Protein AF-A0A8T0LQF6-F1 (afdb_monomer_lite)

pLDDT: mean 82.84, std 10.75, range [34.94, 96.62]

Sequence (194 aa):
MRYLMKWLVKRGDACYLIYQYPVEVFGVFMALRLYLLARFVRSASALYSPWISLVGSLNGLDAMRPFFHFKAIFKLHPLNVLLPLTLLNTMITAAIVRVLERPVQAAFDNYWKAIWFTIVTLLFARMRAARKLRLEKPTIELSIEDQVAEMEATVLAEVERLEAQKVDILERIQTKAEQLADLKEILEMKKRAS

Structure (mmCIF, N/CA/C/O backbone):
data_AF-A0A8T0LQF6-F1
#
_entry.id   AF-A0A8T0LQF6-F1
#
loop_
_atom_site.group_PDB
_atom_site.id
_atom_site.type_symbol
_atom_site.label_atom_id
_atom_site.label_alt_id
_atom_site.label_comp_id
_atom_site.label_asym_id
_atom_site.label_entity_id
_atom_site.label_seq_id
_atom_site.pdbx_PDB_ins_code
_atom_site.Cartn_x
_atom_site.Cartn_y
_atom_site.Cartn_z
_atom_site.occupancy
_atom_site.B_iso_or_equiv
_atom_site.auth_seq_id
_atom_site.auth_comp_id
_atom_site.auth_asym_id
_atom_site.auth_atom_id
_atom_site.pdbx_PDB_model_num
ATOM 1 N N . MET A 1 1 ? 28.762 13.054 -25.982 1.00 34.94 1 MET A N 1
ATOM 2 C CA . MET A 1 1 ? 27.554 13.669 -26.577 1.00 34.94 1 MET A CA 1
ATOM 3 C C . MET A 1 1 ? 26.946 12.728 -27.608 1.00 34.94 1 MET A C 1
ATOM 5 O O . MET A 1 1 ? 27.379 12.715 -28.754 1.00 34.94 1 MET A O 1
ATOM 9 N N . ARG A 1 2 ? 25.987 11.895 -27.207 1.00 49.78 2 ARG A N 1
ATOM 10 C CA . ARG A 1 2 ? 25.049 11.196 -28.104 1.00 49.78 2 ARG A CA 1
ATOM 11 C C . ARG A 1 2 ? 23.910 10.642 -27.239 1.00 49.78 2 ARG A C 1
ATOM 13 O O . ARG A 1 2 ? 24.094 10.577 -26.033 1.00 49.78 2 ARG A O 1
ATOM 20 N N . TYR A 1 3 ? 22.785 10.278 -27.848 1.00 39.44 3 TYR A N 1
ATOM 21 C CA . TYR A 1 3 ? 21.547 9.752 -27.234 1.00 39.44 3 TYR A CA 1
ATOM 22 C C . TYR A 1 3 ? 20.476 10.796 -26.874 1.00 39.44 3 TYR A C 1
ATOM 24 O O . TYR A 1 3 ? 19.951 10.849 -25.770 1.00 39.44 3 TYR A O 1
ATOM 32 N N . LEU A 1 4 ? 20.071 11.573 -27.877 1.00 42.44 4 LEU A N 1
ATOM 33 C CA . LEU A 1 4 ? 18.694 12.062 -27.992 1.00 42.44 4 LEU A CA 1
ATOM 34 C C . LEU A 1 4 ? 18.098 11.425 -29.253 1.00 42.44 4 LEU A C 1
ATOM 36 O O . LEU A 1 4 ? 17.953 12.065 -30.286 1.00 42.44 4 LEU A O 1
ATOM 40 N N . MET A 1 5 ? 17.821 10.120 -29.201 1.00 49.22 5 MET A N 1
ATOM 41 C CA . MET A 1 5 ? 17.117 9.421 -30.283 1.00 49.22 5 MET A CA 1
ATOM 42 C C . MET A 1 5 ? 15.607 9.564 -30.069 1.00 49.22 5 MET A C 1
ATOM 44 O O . MET A 1 5 ? 14.905 8.616 -29.736 1.00 49.22 5 MET A O 1
ATOM 48 N N . LYS A 1 6 ? 15.112 10.795 -30.230 1.00 54.00 6 LYS A N 1
ATOM 49 C CA . LYS A 1 6 ? 13.695 11.058 -30.494 1.00 54.00 6 LYS A CA 1
ATOM 50 C C . LYS A 1 6 ? 13.530 11.030 -32.008 1.00 54.00 6 LYS A C 1
ATOM 52 O O . LYS A 1 6 ? 13.961 11.957 -32.687 1.00 54.00 6 LYS A O 1
ATOM 57 N N . TRP A 1 7 ? 12.943 9.963 -32.536 1.00 55.06 7 TRP A N 1
ATOM 58 C CA . TRP A 1 7 ? 12.583 9.903 -33.948 1.00 55.06 7 TRP A CA 1
ATOM 59 C C . TRP A 1 7 ? 11.190 10.507 -34.103 1.00 55.06 7 TRP A C 1
ATOM 61 O O . TRP A 1 7 ? 10.188 9.899 -33.726 1.00 55.06 7 TRP A O 1
ATOM 71 N N . LEU A 1 8 ? 11.139 11.736 -34.612 1.00 62.31 8 LEU A N 1
ATOM 72 C CA . LEU A 1 8 ? 9.900 12.329 -35.100 1.00 62.31 8 LEU A CA 1
ATOM 73 C C . LEU A 1 8 ? 9.612 11.692 -36.457 1.00 62.31 8 LEU A C 1
ATOM 75 O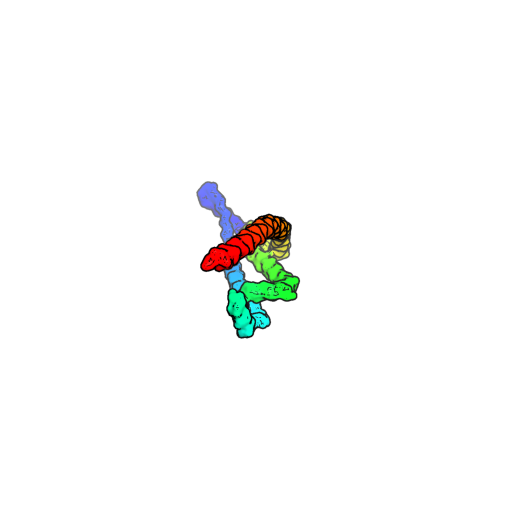 O . LEU A 1 8 ? 10.295 11.975 -37.441 1.00 62.31 8 LEU A O 1
ATOM 79 N N . VAL A 1 9 ? 8.638 10.787 -36.498 1.00 72.56 9 VAL A N 1
ATOM 80 C CA . VAL A 1 9 ? 8.186 10.187 -37.754 1.00 72.56 9 VAL A CA 1
ATOM 81 C C . VAL A 1 9 ? 6.983 10.983 -38.231 1.00 72.56 9 VAL A C 1
ATOM 83 O O . VAL A 1 9 ? 5.929 10.997 -37.593 1.00 72.56 9 VAL A O 1
ATOM 86 N N . LYS A 1 10 ? 7.151 11.669 -39.363 1.00 69.19 10 LYS A N 1
ATOM 87 C CA . LYS A 1 10 ? 6.057 12.351 -40.051 1.00 69.19 10 LYS A CA 1
ATOM 88 C C . LYS A 1 10 ? 5.275 11.311 -40.855 1.00 69.19 10 LYS A C 1
ATOM 90 O O . LYS A 1 10 ? 5.833 10.680 -41.751 1.00 69.19 10 LYS A O 1
ATOM 95 N N . ARG A 1 11 ? 3.998 11.109 -40.525 1.00 74.44 11 ARG A N 1
ATOM 96 C CA . ARG A 1 11 ? 3.087 10.229 -41.275 1.00 74.44 11 ARG A CA 1
ATOM 97 C C . ARG A 1 11 ? 1.870 11.068 -41.671 1.00 74.44 11 ARG A C 1
ATOM 99 O O . ARG A 1 11 ? 1.008 11.329 -40.841 1.00 74.44 11 ARG A O 1
ATOM 106 N N . GLY A 1 12 ? 1.844 11.531 -42.923 1.00 79.38 12 GLY A N 1
ATOM 107 C CA . GLY A 1 12 ? 0.883 12.538 -43.396 1.00 79.38 12 GLY A CA 1
ATOM 108 C C . GLY A 1 12 ? 1.185 13.938 -42.841 1.00 79.38 12 GLY A C 1
ATOM 109 O O . GLY A 1 12 ? 2.354 14.310 -42.718 1.00 79.38 12 GLY A O 1
ATOM 110 N N . ASP A 1 13 ? 0.145 14.691 -42.473 1.00 79.06 13 ASP A N 1
ATOM 111 C CA . ASP A 1 13 ? 0.267 16.024 -41.852 1.00 79.06 13 ASP A CA 1
ATOM 112 C C . ASP A 1 13 ? 0.500 15.985 -40.332 1.00 79.06 13 ASP A C 1
ATOM 114 O O . ASP A 1 13 ? 0.774 17.013 -39.714 1.00 79.06 13 ASP A O 1
ATOM 118 N N . ALA A 1 14 ? 0.452 14.801 -39.716 1.00 70.69 14 ALA A N 1
ATOM 119 C CA . ALA A 1 14 ? 0.682 14.629 -38.287 1.00 70.69 14 ALA A CA 1
ATOM 120 C C . ALA A 1 14 ? 2.126 14.190 -37.979 1.00 70.69 14 ALA A C 1
ATOM 122 O O . ALA A 1 14 ? 2.722 13.344 -38.657 1.00 70.69 14 ALA A O 1
ATOM 123 N N . CYS A 1 15 ? 2.686 14.770 -36.915 1.00 81.06 15 CYS A N 1
ATOM 124 C CA . CYS A 1 15 ? 4.009 14.441 -36.397 1.00 81.06 15 CYS A CA 1
ATOM 125 C C . CYS A 1 15 ? 3.865 13.535 -35.168 1.00 81.06 15 CYS A C 1
ATOM 127 O O . CYS A 1 15 ? 3.263 13.939 -34.172 1.00 81.06 15 CYS A O 1
ATOM 129 N N . TYR A 1 16 ? 4.405 12.316 -35.236 1.00 77.19 16 TYR A N 1
ATOM 130 C CA . TYR A 1 16 ? 4.328 11.344 -34.146 1.00 77.19 16 TYR A CA 1
ATOM 131 C C . TYR A 1 16 ? 5.675 11.222 -33.441 1.00 77.19 16 TYR A C 1
ATOM 133 O O . TYR A 1 16 ? 6.722 11.068 -34.076 1.00 77.19 16 TYR A O 1
ATOM 141 N N . LEU A 1 17 ? 5.639 11.258 -32.110 1.00 78.25 17 LEU A N 1
ATOM 142 C CA . LEU A 1 17 ? 6.800 11.005 -31.268 1.00 78.25 17 LEU A CA 1
ATOM 143 C C . LEU A 1 17 ? 6.860 9.512 -30.938 1.00 78.25 17 LEU A C 1
ATOM 145 O O . LEU A 1 17 ? 6.020 9.004 -30.196 1.00 78.25 17 LEU A O 1
ATOM 149 N N . ILE A 1 18 ? 7.839 8.808 -31.509 1.00 75.62 18 ILE A N 1
ATOM 150 C CA . ILE A 1 18 ? 8.025 7.373 -31.275 1.00 75.62 18 ILE A CA 1
ATOM 151 C C . ILE A 1 18 ? 9.032 7.175 -30.141 1.00 75.62 18 ILE A C 1
ATOM 153 O O . ILE A 1 18 ? 10.190 7.579 -30.251 1.00 75.62 18 ILE A O 1
ATOM 157 N N . TYR A 1 19 ? 8.593 6.518 -29.067 1.00 74.00 19 TYR A N 1
ATOM 158 C CA . TYR A 1 19 ? 9.454 6.087 -27.968 1.00 74.00 19 TYR A CA 1
ATOM 159 C C . TYR A 1 19 ? 9.895 4.641 -28.187 1.00 74.00 19 TYR A C 1
ATOM 161 O O . TYR A 1 19 ? 9.063 3.748 -28.342 1.00 74.00 19 TYR A O 1
ATOM 169 N N . GLN A 1 20 ? 11.206 4.403 -28.189 1.00 75.44 20 GLN A N 1
ATOM 170 C CA . GLN A 1 20 ? 11.760 3.051 -28.183 1.00 75.44 20 GLN A CA 1
ATOM 171 C C . GLN A 1 20 ? 12.094 2.642 -26.752 1.00 75.44 20 GLN A C 1
ATOM 173 O O . GLN A 1 20 ? 12.901 3.286 -26.084 1.00 75.44 20 GLN A O 1
ATOM 178 N N . TYR A 1 21 ? 11.479 1.554 -26.298 1.00 79.12 21 TYR A N 1
ATOM 179 C CA . TYR A 1 21 ? 11.758 0.955 -25.002 1.00 79.12 21 TYR A CA 1
ATOM 180 C C . TYR A 1 21 ? 12.734 -0.215 -25.177 1.00 79.12 21 TYR A C 1
ATOM 182 O O . TYR A 1 21 ? 12.446 -1.125 -25.958 1.00 79.12 21 TYR A O 1
ATOM 190 N N . PRO A 1 22 ? 13.886 -0.216 -24.484 1.00 78.00 22 PRO A N 1
ATOM 191 C CA . PRO A 1 22 ? 14.796 -1.352 -24.518 1.00 78.00 22 PRO A CA 1
ATOM 192 C C . PRO A 1 22 ? 14.165 -2.566 -23.823 1.00 78.00 22 PRO A C 1
ATOM 194 O O . PRO A 1 22 ? 13.322 -2.431 -22.936 1.00 78.00 22 PRO A O 1
ATOM 197 N N . VAL A 1 23 ? 14.635 -3.770 -24.162 1.00 78.50 23 VAL A N 1
ATOM 198 C CA . VAL A 1 23 ? 14.202 -5.026 -23.513 1.00 78.50 23 VAL A CA 1
ATOM 199 C C . VAL A 1 23 ? 14.443 -5.044 -21.995 1.00 78.50 23 VAL A C 1
ATOM 201 O O . VAL A 1 23 ? 13.810 -5.809 -21.274 1.00 78.50 23 VAL A O 1
ATOM 204 N N . GLU A 1 24 ? 15.298 -4.152 -21.491 1.00 76.62 24 GLU A N 1
ATOM 205 C CA . GLU A 1 24 ? 15.539 -3.895 -20.065 1.00 76.62 24 GLU A CA 1
ATOM 206 C C . GLU A 1 24 ? 14.244 -3.581 -19.288 1.00 76.62 24 GLU A C 1
ATOM 208 O O . GLU A 1 24 ? 14.142 -3.907 -18.104 1.00 76.62 24 GLU A O 1
ATOM 213 N N . VAL A 1 25 ? 13.219 -3.028 -19.952 1.00 81.62 25 VAL A N 1
ATOM 214 C CA . VAL A 1 25 ? 11.903 -2.740 -19.352 1.00 81.62 25 VAL A CA 1
ATOM 215 C C . VAL A 1 25 ? 11.192 -4.008 -18.878 1.00 81.62 25 VAL A C 1
ATOM 217 O O . VAL A 1 25 ? 10.500 -3.975 -17.860 1.00 81.62 25 VAL A O 1
ATOM 220 N N . PHE A 1 26 ? 11.422 -5.159 -19.519 1.00 82.56 26 PHE A N 1
ATOM 221 C CA . PHE A 1 26 ? 10.867 -6.430 -19.043 1.00 82.56 26 PHE A CA 1
ATOM 222 C C . PHE A 1 26 ? 11.426 -6.845 -17.675 1.00 82.56 26 PHE A C 1
ATOM 224 O O . PHE A 1 26 ? 10.767 -7.578 -16.935 1.00 82.56 26 PHE A O 1
ATOM 231 N N . GLY A 1 27 ? 12.593 -6.321 -17.284 1.00 81.75 27 GLY A N 1
ATOM 232 C CA . GLY A 1 27 ? 13.157 -6.502 -15.947 1.00 81.75 27 GLY A CA 1
ATOM 233 C C . GLY A 1 27 ? 12.254 -5.966 -14.831 1.00 81.75 27 GLY A C 1
ATOM 234 O O . GLY A 1 27 ? 12.294 -6.490 -13.720 1.00 81.75 27 GLY A O 1
ATOM 235 N N . VAL A 1 28 ? 11.365 -5.007 -15.120 1.00 84.94 28 VAL A N 1
ATOM 236 C CA . VAL A 1 28 ? 10.383 -4.496 -14.148 1.00 84.94 28 VAL A CA 1
ATOM 237 C C . VAL A 1 28 ? 9.434 -5.605 -13.677 1.00 84.94 28 VAL A C 1
ATOM 239 O O . VAL A 1 28 ? 9.087 -5.651 -12.498 1.00 84.94 28 VAL A O 1
ATOM 242 N N . PHE A 1 29 ? 9.091 -6.574 -14.534 1.00 85.88 29 PHE A N 1
ATOM 243 C CA . PHE A 1 29 ? 8.251 -7.712 -14.140 1.00 85.88 29 PHE A CA 1
ATOM 244 C C . PHE A 1 29 ? 8.931 -8.643 -13.131 1.00 85.88 29 PHE A C 1
ATOM 246 O O . PHE A 1 29 ? 8.242 -9.342 -12.389 1.00 85.88 29 PHE A O 1
ATOM 253 N N . MET A 1 30 ? 10.264 -8.620 -13.020 1.00 85.88 30 MET A N 1
ATOM 254 C CA . MET A 1 30 ? 10.961 -9.380 -11.977 1.00 85.88 30 MET A CA 1
ATOM 255 C C . MET A 1 30 ? 10.619 -8.872 -10.574 1.00 85.88 30 MET A C 1
ATOM 257 O O . MET A 1 30 ? 10.660 -9.661 -9.630 1.00 85.88 30 MET A O 1
ATOM 261 N N . ALA A 1 31 ? 10.188 -7.611 -10.430 1.00 84.25 31 ALA A N 1
ATOM 262 C CA . ALA A 1 31 ? 9.697 -7.079 -9.161 1.00 84.25 31 ALA A CA 1
ATOM 263 C C . ALA A 1 31 ? 8.444 -7.816 -8.660 1.00 84.25 31 ALA A C 1
ATOM 265 O O . ALA A 1 31 ? 8.226 -7.879 -7.454 1.00 84.25 31 ALA A O 1
ATOM 266 N N . LEU A 1 32 ? 7.664 -8.463 -9.539 1.00 86.19 32 LEU A N 1
ATOM 267 C CA . LEU A 1 32 ? 6.535 -9.298 -9.117 1.00 86.19 32 LEU A CA 1
ATOM 268 C C . LEU A 1 32 ? 6.986 -10.375 -8.122 1.00 86.19 32 LEU A C 1
ATOM 270 O O . LEU A 1 32 ? 6.276 -10.660 -7.163 1.00 86.19 32 LEU A O 1
ATOM 274 N N . ARG A 1 33 ? 8.205 -10.909 -8.280 1.00 87.00 33 ARG A N 1
ATOM 275 C CA . ARG A 1 33 ? 8.786 -11.931 -7.393 1.00 87.00 33 ARG A CA 1
ATOM 276 C C . ARG A 1 33 ? 9.007 -11.457 -5.955 1.00 87.00 33 ARG A C 1
ATOM 278 O O . ARG A 1 33 ? 9.298 -12.292 -5.104 1.00 87.00 33 ARG A O 1
ATOM 285 N N . LEU A 1 34 ? 8.804 -10.175 -5.640 1.00 85.38 34 LEU A N 1
ATOM 286 C CA . LEU A 1 34 ? 8.762 -9.674 -4.260 1.00 85.38 34 LEU A CA 1
ATOM 287 C C . LEU A 1 34 ? 7.731 -10.412 -3.390 1.00 85.38 34 LEU A C 1
ATOM 289 O O . LEU A 1 34 ? 7.900 -10.447 -2.174 1.00 85.38 34 LEU A O 1
ATOM 293 N N . TYR A 1 35 ? 6.720 -11.078 -3.965 1.00 84.81 35 TYR A N 1
ATOM 294 C CA . TYR A 1 35 ? 5.830 -11.952 -3.184 1.00 84.81 35 TYR A CA 1
ATOM 295 C C . TYR A 1 35 ? 6.595 -13.083 -2.460 1.00 84.81 35 TYR A C 1
ATOM 297 O O . TYR A 1 35 ? 6.182 -13.527 -1.386 1.00 84.81 35 TYR A O 1
ATOM 305 N N . LEU A 1 36 ? 7.738 -13.528 -3.002 1.00 85.81 36 LEU A N 1
ATOM 306 C CA . LEU A 1 36 ? 8.606 -14.521 -2.363 1.00 85.81 36 LEU A CA 1
ATOM 307 C C . LEU A 1 36 ? 9.240 -13.979 -1.081 1.00 85.81 36 LEU A C 1
ATOM 309 O O . LEU A 1 36 ? 9.479 -14.756 -0.161 1.00 85.81 36 LEU A O 1
ATOM 313 N N . LEU A 1 37 ? 9.445 -12.663 -0.975 1.00 82.88 37 LEU A N 1
ATOM 314 C CA . LEU A 1 37 ? 9.924 -12.034 0.254 1.00 82.88 37 LEU A CA 1
ATOM 315 C C . LEU A 1 37 ? 8.903 -12.205 1.383 1.00 82.88 37 LEU A C 1
ATOM 317 O O . LEU A 1 37 ? 9.276 -12.567 2.492 1.00 82.88 37 LEU A O 1
ATOM 321 N N . ALA A 1 38 ? 7.608 -12.028 1.107 1.00 81.12 38 ALA A N 1
ATOM 322 C CA . ALA A 1 38 ? 6.562 -12.269 2.104 1.00 81.12 38 ALA A CA 1
ATOM 323 C C . ALA A 1 38 ? 6.530 -13.743 2.548 1.00 81.12 38 ALA A C 1
ATOM 325 O O . ALA A 1 38 ? 6.360 -14.043 3.733 1.00 81.12 38 ALA A O 1
ATOM 326 N N . ARG A 1 39 ? 6.757 -14.671 1.608 1.00 83.38 39 ARG A N 1
ATOM 327 C CA . ARG A 1 39 ? 6.906 -16.101 1.914 1.00 83.38 39 ARG A CA 1
ATOM 328 C C . ARG A 1 39 ? 8.141 -16.373 2.778 1.00 83.38 39 ARG A C 1
ATOM 330 O O . ARG A 1 39 ? 8.029 -17.142 3.728 1.00 83.38 39 ARG A O 1
ATOM 337 N N . PHE A 1 40 ? 9.265 -15.723 2.481 1.00 84.31 40 PHE A N 1
ATOM 338 C CA . PHE A 1 40 ? 10.505 -15.824 3.250 1.00 84.31 40 PHE A CA 1
ATOM 339 C C . PHE A 1 40 ? 10.347 -15.276 4.674 1.00 84.31 40 PHE A C 1
ATOM 341 O O . PHE A 1 40 ? 10.743 -15.935 5.630 1.00 84.31 40 PHE A O 1
ATOM 348 N N . VAL A 1 41 ? 9.705 -14.115 4.839 1.00 82.00 41 VAL A N 1
ATOM 349 C CA . VAL A 1 41 ? 9.427 -13.513 6.156 1.00 82.00 41 VAL A CA 1
ATOM 350 C C . VAL A 1 41 ? 8.592 -14.451 7.024 1.00 82.00 41 VAL A C 1
ATOM 352 O O .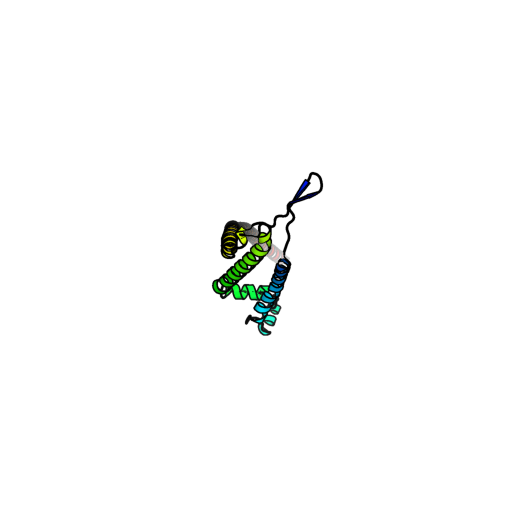 VAL A 1 41 ? 8.878 -14.602 8.209 1.00 82.00 41 VAL A O 1
ATOM 355 N N . ARG A 1 42 ? 7.595 -15.129 6.442 1.00 81.56 42 ARG A N 1
ATOM 356 C CA . ARG A 1 42 ? 6.820 -16.151 7.156 1.00 81.56 42 ARG A CA 1
ATOM 357 C C . ARG A 1 42 ? 7.700 -17.323 7.596 1.00 81.56 42 ARG A C 1
ATOM 359 O O . ARG A 1 42 ? 7.621 -17.712 8.752 1.00 81.56 42 ARG A O 1
ATOM 366 N N . SER A 1 43 ? 8.533 -17.870 6.705 1.00 82.06 43 SER A N 1
ATOM 367 C CA . SER A 1 43 ? 9.390 -19.022 7.032 1.00 82.06 43 SER A CA 1
ATOM 368 C C . SER A 1 43 ? 10.527 -18.695 8.000 1.00 82.06 43 SER A C 1
ATOM 370 O O . SER A 1 43 ? 10.947 -19.568 8.746 1.00 82.06 43 SER A O 1
ATOM 372 N N . ALA A 1 44 ? 11.031 -17.461 7.988 1.00 78.44 44 ALA A N 1
ATOM 373 C CA . ALA A 1 44 ? 12.091 -17.008 8.886 1.00 78.44 44 ALA A CA 1
ATOM 374 C C . ALA A 1 44 ? 11.555 -16.550 10.254 1.00 78.44 44 ALA A C 1
ATOM 376 O O . ALA A 1 44 ? 12.328 -16.327 11.183 1.00 78.44 44 ALA A O 1
ATOM 377 N N . SER A 1 45 ? 10.237 -16.373 10.389 1.00 77.25 45 SER A N 1
ATOM 378 C CA . SER A 1 45 ? 9.621 -15.946 11.640 1.00 77.25 45 SER A CA 1
ATOM 379 C C . SER A 1 45 ? 9.644 -17.079 12.663 1.00 77.25 45 SER A C 1
ATOM 381 O O . SER A 1 45 ? 9.131 -18.164 12.403 1.00 77.25 45 SER A O 1
ATOM 383 N N . ALA A 1 46 ? 10.119 -16.786 13.875 1.00 73.94 46 ALA A N 1
ATOM 384 C CA . ALA A 1 46 ? 10.036 -17.695 15.022 1.00 73.94 46 ALA A CA 1
ATOM 385 C C . ALA A 1 46 ? 8.588 -18.087 15.386 1.00 73.94 46 ALA A C 1
ATOM 387 O O . ALA A 1 46 ? 8.367 -19.043 16.124 1.00 73.94 46 ALA A O 1
ATOM 388 N N . LEU A 1 47 ? 7.592 -17.362 14.857 1.00 73.50 47 LEU A N 1
ATOM 389 C CA . LEU A 1 47 ? 6.181 -17.678 15.046 1.00 73.50 47 LEU A CA 1
ATOM 390 C C . LEU A 1 47 ? 5.686 -18.823 14.147 1.00 73.50 47 LEU A C 1
ATOM 392 O O . LEU A 1 47 ? 4.557 -19.282 14.316 1.00 73.50 47 LEU A O 1
ATOM 396 N N . TYR A 1 48 ? 6.490 -19.287 13.186 1.00 79.00 48 TYR A N 1
ATOM 397 C CA . TYR A 1 48 ? 6.163 -20.453 12.369 1.00 79.00 48 TYR A CA 1
ATOM 398 C C . TYR A 1 48 ? 6.399 -21.740 13.175 1.00 79.00 48 TYR A C 1
ATOM 400 O O . TYR A 1 48 ? 7.402 -22.430 13.011 1.00 79.00 48 TYR A O 1
ATOM 408 N N . SER A 1 49 ? 5.483 -22.031 14.100 1.00 80.56 49 SER A N 1
ATOM 409 C CA . SER A 1 49 ? 5.543 -23.194 14.989 1.00 80.56 49 SER A CA 1
ATOM 410 C C . SER A 1 49 ? 4.183 -23.896 15.077 1.00 80.56 49 SER A C 1
ATOM 412 O O . SER A 1 49 ? 3.152 -23.212 15.109 1.00 80.56 49 SER A O 1
ATOM 414 N N . PRO A 1 50 ? 4.148 -25.242 15.174 1.00 83.94 50 PRO A N 1
ATOM 415 C CA . PRO A 1 50 ? 2.909 -25.999 15.367 1.00 83.94 50 PRO A CA 1
ATOM 416 C C . PRO A 1 50 ? 2.093 -25.532 16.583 1.00 83.94 50 PRO A C 1
ATOM 418 O O . PRO A 1 50 ? 0.872 -25.426 16.504 1.00 83.94 50 PRO A O 1
ATOM 421 N N . TRP A 1 51 ? 2.764 -25.162 17.679 1.00 83.75 51 TRP A N 1
ATOM 422 C CA . TRP A 1 51 ? 2.114 -24.668 18.900 1.00 83.75 51 TRP A CA 1
ATOM 423 C C . TRP A 1 51 ? 1.342 -23.363 18.684 1.00 83.75 51 TRP A C 1
ATOM 425 O O . TRP A 1 51 ? 0.237 -23.191 19.192 1.00 83.75 51 TRP A O 1
ATOM 435 N N . ILE A 1 52 ? 1.893 -22.452 17.884 1.00 82.88 52 ILE A N 1
ATOM 436 C CA . ILE A 1 52 ? 1.279 -21.148 17.601 1.00 82.88 52 ILE A CA 1
ATOM 437 C C . ILE A 1 52 ? 0.085 -21.314 16.654 1.00 82.88 52 ILE A C 1
ATOM 439 O O . ILE A 1 52 ? -0.904 -20.594 16.779 1.00 82.88 52 ILE A O 1
ATOM 443 N N . SER A 1 53 ? 0.128 -22.318 15.771 1.00 84.25 53 SER A N 1
ATOM 444 C CA . SER A 1 53 ? -1.024 -22.717 14.954 1.00 84.25 53 SER A CA 1
ATOM 445 C C . SER A 1 53 ? -2.198 -23.197 15.805 1.00 84.25 53 SER A C 1
ATOM 447 O O . SER A 1 53 ? -3.343 -22.849 15.523 1.00 84.25 53 SER A O 1
ATOM 449 N N . LEU A 1 54 ? -1.916 -23.983 16.849 1.00 86.69 54 LEU A N 1
ATOM 450 C CA . LEU A 1 54 ? -2.935 -24.512 17.754 1.00 86.69 54 LEU A CA 1
ATOM 451 C C . LEU A 1 54 ? -3.600 -23.383 18.551 1.00 86.69 54 LEU A C 1
ATOM 453 O O . LEU A 1 54 ? -4.823 -23.264 18.554 1.00 86.69 54 LEU A O 1
ATOM 457 N N . VAL A 1 55 ? -2.794 -22.512 19.164 1.00 86.12 55 VAL A N 1
ATOM 458 C CA . VAL A 1 55 ? -3.297 -21.353 19.921 1.00 86.12 55 VAL A CA 1
ATOM 459 C C . VAL A 1 55 ? -4.069 -20.388 19.018 1.00 86.12 55 VAL A C 1
ATOM 461 O O . VAL A 1 55 ? -5.098 -19.853 19.430 1.00 86.12 55 VAL A O 1
ATOM 464 N N . GLY A 1 56 ? -3.617 -20.187 17.777 1.00 84.81 56 GLY A N 1
ATOM 465 C CA . GLY A 1 56 ? -4.352 -19.410 16.781 1.00 84.81 56 GLY A CA 1
ATOM 466 C C . GLY A 1 56 ? -5.730 -20.007 16.496 1.00 84.81 56 GLY A C 1
ATOM 467 O O . GLY A 1 56 ? -6.736 -19.308 16.620 1.00 84.81 56 GLY A O 1
ATOM 468 N N . SER A 1 57 ? -5.792 -21.310 16.206 1.00 88.69 57 SER A N 1
ATOM 469 C CA . SER A 1 57 ? -7.049 -22.007 15.910 1.00 88.69 57 SER A CA 1
ATOM 470 C C . SER A 1 57 ? -8.055 -21.933 17.060 1.00 88.69 57 SER A C 1
ATOM 472 O O . SER A 1 57 ? -9.244 -21.764 16.804 1.00 88.69 57 SER A O 1
ATOM 474 N N . LEU A 1 58 ? -7.595 -22.025 18.313 1.00 89.94 58 LEU A N 1
ATOM 475 C CA . LEU A 1 58 ? -8.459 -21.914 19.497 1.00 89.94 58 LEU A CA 1
ATOM 476 C C . LEU A 1 58 ? -9.096 -20.523 19.642 1.00 89.94 58 LEU A C 1
ATOM 478 O O . LEU A 1 58 ? -10.190 -20.405 20.180 1.00 89.94 58 LEU A O 1
ATOM 482 N N . ASN A 1 59 ? -8.436 -19.481 19.132 1.00 86.00 59 ASN A N 1
ATOM 483 C CA . ASN A 1 59 ? -8.919 -18.098 19.168 1.00 86.00 59 ASN A CA 1
ATOM 484 C C . ASN A 1 59 ? -9.587 -17.656 17.850 1.00 86.00 59 ASN A C 1
ATOM 486 O O . ASN A 1 59 ? -9.797 -16.462 17.641 1.00 86.00 59 ASN A O 1
ATOM 490 N N . GLY A 1 60 ? -9.868 -18.583 16.923 1.00 85.94 60 GLY A N 1
ATOM 491 C CA . GLY A 1 60 ? -10.429 -18.256 15.604 1.00 85.94 60 GLY A CA 1
ATOM 492 C C . GLY A 1 60 ? -9.485 -17.447 14.700 1.00 85.94 60 GLY A C 1
ATOM 493 O O . GLY A 1 60 ? -9.925 -16.816 13.738 1.00 85.94 60 GLY A O 1
ATOM 494 N N . LEU A 1 61 ? -8.183 -17.442 14.999 1.00 82.38 61 LEU A N 1
ATOM 495 C CA . LEU A 1 61 ? -7.154 -16.695 14.283 1.00 82.38 61 LEU A CA 1
ATOM 496 C C . LEU A 1 61 ? -6.259 -17.646 13.490 1.00 82.38 61 LEU A C 1
ATOM 498 O O . LEU A 1 61 ? -5.573 -18.506 14.033 1.00 82.38 61 LEU A O 1
ATOM 502 N N . ASP A 1 62 ? -6.185 -17.438 12.184 1.00 79.81 62 ASP A N 1
ATOM 503 C CA . ASP A 1 62 ? -5.255 -18.174 11.336 1.00 79.81 62 ASP A CA 1
ATOM 504 C C . ASP A 1 62 ? -3.839 -17.585 11.469 1.00 79.81 62 ASP A C 1
ATOM 506 O O . ASP A 1 62 ? -3.437 -16.652 10.760 1.00 79.81 62 ASP A O 1
ATOM 510 N N . ALA A 1 63 ? -3.091 -18.127 12.433 1.00 76.12 63 ALA A N 1
ATOM 511 C CA . ALA A 1 63 ? -1.732 -17.706 12.759 1.00 76.12 63 ALA A CA 1
ATOM 512 C C . ALA A 1 63 ? -0.709 -18.023 11.653 1.00 76.12 63 ALA A C 1
ATOM 514 O O . ALA A 1 63 ? 0.410 -17.524 11.720 1.00 76.12 63 ALA A O 1
ATOM 515 N N . MET A 1 64 ? -1.085 -18.799 10.625 1.00 78.50 64 MET A N 1
ATOM 516 C CA . MET A 1 64 ? -0.218 -19.142 9.489 1.00 78.50 64 MET A CA 1
ATOM 517 C C . MET A 1 64 ? -0.265 -18.108 8.358 1.00 78.50 64 MET A C 1
ATOM 519 O O . MET A 1 64 ? 0.520 -18.179 7.402 1.00 78.50 64 MET A O 1
ATOM 523 N N . ARG A 1 65 ? -1.151 -17.108 8.450 1.00 80.31 65 ARG A N 1
ATOM 524 C CA . ARG A 1 65 ? -1.235 -16.033 7.455 1.00 80.31 65 ARG A CA 1
ATOM 525 C C . ARG A 1 65 ? 0.038 -15.181 7.469 1.00 80.31 65 ARG A C 1
ATOM 527 O O . ARG A 1 65 ? 0.394 -14.649 8.520 1.00 80.31 65 ARG A O 1
ATOM 534 N N . PRO A 1 66 ? 0.675 -14.912 6.309 1.00 79.19 66 PRO A N 1
ATOM 535 C CA . PRO A 1 66 ? 1.861 -14.049 6.233 1.00 79.19 66 PRO A CA 1
ATOM 536 C C . PRO A 1 66 ? 1.650 -12.666 6.869 1.00 79.19 66 PRO A C 1
ATOM 538 O O . PRO A 1 66 ? 2.569 -12.095 7.453 1.00 79.19 66 PRO A O 1
ATOM 541 N N . PHE A 1 67 ? 0.420 -12.147 6.800 1.00 80.31 67 PHE A N 1
ATOM 542 C CA . PHE A 1 67 ? 0.047 -10.862 7.385 1.00 80.31 67 PHE A CA 1
ATOM 543 C C . PHE A 1 67 ? 0.131 -10.850 8.920 1.00 80.31 67 PHE A C 1
ATOM 545 O O . PHE A 1 67 ? 0.532 -9.843 9.503 1.00 80.31 67 PHE A O 1
ATOM 552 N N . PHE A 1 68 ? -0.190 -11.968 9.579 1.00 82.44 68 PHE A N 1
ATOM 553 C CA . PHE A 1 68 ? -0.087 -12.093 11.033 1.00 82.44 68 PHE A CA 1
ATOM 554 C C . PHE A 1 68 ? 1.375 -12.016 11.487 1.00 82.44 68 PHE A C 1
ATOM 556 O O . PHE A 1 68 ? 1.710 -11.223 12.367 1.00 82.44 68 PHE A O 1
ATOM 563 N N . HIS A 1 69 ? 2.262 -12.750 10.811 1.00 81.44 69 HIS A N 1
ATOM 564 C CA . HIS A 1 69 ? 3.702 -12.706 11.079 1.00 81.44 69 HIS A CA 1
ATOM 565 C C . HIS A 1 69 ? 4.289 -11.317 10.836 1.00 81.44 69 HIS A C 1
ATOM 567 O O . HIS A 1 69 ? 5.063 -10.827 11.656 1.00 81.44 69 HIS A O 1
ATOM 573 N N . PHE A 1 70 ? 3.892 -10.654 9.746 1.00 81.25 70 PHE A N 1
ATOM 574 C CA . PHE A 1 70 ? 4.350 -9.297 9.460 1.00 81.25 70 PHE A CA 1
ATOM 575 C C . PHE A 1 70 ? 3.914 -8.315 10.554 1.00 81.25 70 PHE A C 1
ATOM 577 O O . PHE A 1 70 ? 4.734 -7.545 11.050 1.00 81.25 70 PHE A O 1
ATOM 584 N N . LYS A 1 71 ? 2.652 -8.392 10.995 1.00 83.69 71 LYS A N 1
ATOM 585 C CA . LYS A 1 71 ? 2.127 -7.572 12.096 1.00 83.69 71 LYS A CA 1
ATOM 586 C C . LYS A 1 71 ? 2.869 -7.836 13.411 1.00 83.69 71 LYS A C 1
ATOM 588 O O . LYS A 1 71 ? 3.197 -6.886 14.118 1.00 83.69 71 LYS A O 1
ATOM 593 N N . ALA A 1 72 ? 3.155 -9.098 13.726 1.00 82.62 72 ALA A N 1
ATOM 594 C CA . ALA A 1 72 ? 3.888 -9.477 14.932 1.00 82.62 72 ALA A CA 1
ATOM 595 C C . ALA A 1 72 ? 5.332 -8.947 14.916 1.00 82.62 72 ALA A C 1
ATOM 597 O O . ALA A 1 72 ? 5.763 -8.298 15.868 1.00 82.62 72 ALA A O 1
ATOM 598 N N . ILE A 1 73 ? 6.051 -9.141 13.808 1.00 83.00 73 ILE A N 1
ATOM 599 C CA . ILE A 1 73 ? 7.430 -8.662 13.624 1.00 83.00 73 ILE A CA 1
ATOM 600 C C . ILE A 1 73 ? 7.491 -7.128 13.681 1.00 83.00 73 ILE A C 1
ATOM 602 O O . ILE A 1 73 ? 8.366 -6.566 14.341 1.00 83.00 73 ILE A O 1
ATOM 606 N N . PHE A 1 74 ? 6.526 -6.444 13.059 1.00 84.06 74 PHE A N 1
ATOM 607 C CA . PHE A 1 74 ? 6.436 -4.984 13.087 1.00 84.06 74 PHE A CA 1
ATOM 608 C C . PHE A 1 74 ? 6.164 -4.435 14.495 1.00 84.06 74 PHE A C 1
ATOM 610 O O . PHE A 1 74 ? 6.647 -3.359 14.838 1.00 84.06 74 PHE A O 1
ATOM 617 N N . LYS A 1 75 ? 5.420 -5.177 15.327 1.00 84.25 75 LYS A N 1
ATOM 618 C CA . LYS A 1 75 ? 5.158 -4.799 16.722 1.00 84.25 75 LYS A CA 1
ATOM 619 C C . LYS A 1 75 ? 6.388 -4.984 17.618 1.00 84.25 75 LYS A C 1
ATOM 621 O O . LYS A 1 75 ? 6.582 -4.185 18.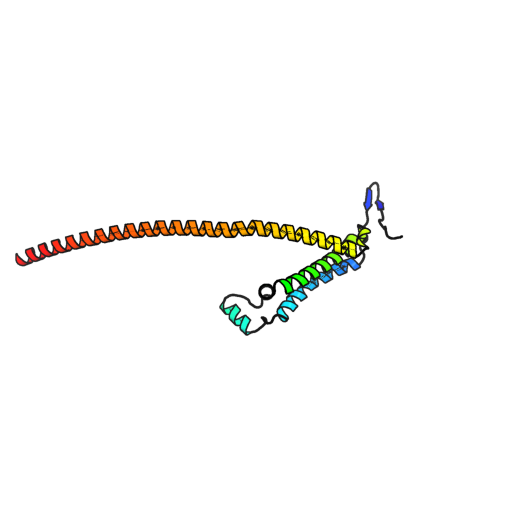526 1.00 84.25 75 LYS A O 1
ATOM 626 N N . LEU A 1 76 ? 7.206 -6.008 17.362 1.00 84.62 76 LEU A N 1
ATOM 627 C CA . LEU A 1 76 ? 8.411 -6.305 18.148 1.00 84.62 76 LEU A CA 1
ATOM 628 C C . LEU A 1 76 ? 9.554 -5.325 17.855 1.00 84.62 76 LEU A C 1
ATOM 630 O O . LEU A 1 76 ? 10.156 -4.782 18.777 1.00 84.62 76 LEU A O 1
ATOM 634 N N . HIS A 1 77 ? 9.840 -5.074 16.574 1.00 83.06 77 HIS A N 1
ATOM 635 C CA . HIS A 1 77 ? 10.943 -4.202 16.163 1.00 83.06 77 HIS A CA 1
ATOM 636 C C . HIS A 1 77 ? 10.517 -3.257 15.029 1.00 83.06 77 HIS A C 1
ATOM 638 O O . HIS A 1 77 ? 10.902 -3.460 13.873 1.00 83.06 77 HIS A O 1
ATOM 644 N N . PRO A 1 78 ? 9.749 -2.193 15.335 1.00 82.81 78 PRO A N 1
ATOM 645 C CA . PRO A 1 78 ? 9.167 -1.324 14.314 1.00 82.81 78 PRO A CA 1
ATOM 646 C C . PRO A 1 78 ? 10.231 -0.637 13.450 1.00 82.81 78 PRO A C 1
ATOM 648 O O . PRO A 1 78 ? 10.109 -0.620 12.229 1.00 82.81 78 PRO A O 1
ATOM 651 N N . LEU A 1 79 ? 11.311 -0.123 14.049 1.00 84.44 79 LEU A N 1
ATOM 652 C CA . LEU A 1 79 ? 12.363 0.587 13.310 1.00 84.44 79 LEU A CA 1
ATOM 653 C C . LEU A 1 79 ? 13.222 -0.350 12.452 1.00 84.44 79 LEU A C 1
ATOM 655 O O . LEU A 1 79 ? 13.472 -0.045 11.286 1.00 84.44 79 LEU A O 1
ATOM 659 N N . ASN A 1 80 ? 13.611 -1.509 12.988 1.00 84.75 80 ASN A N 1
ATOM 660 C CA . ASN A 1 80 ? 14.482 -2.457 12.282 1.00 84.75 80 ASN A CA 1
ATOM 661 C C . ASN A 1 80 ? 13.804 -3.088 11.063 1.00 84.75 80 ASN A C 1
ATOM 663 O O . ASN A 1 80 ? 14.494 -3.573 10.178 1.00 84.75 80 ASN A O 1
ATOM 667 N N . VAL A 1 81 ? 12.472 -3.087 11.006 1.00 84.56 81 VAL A N 1
ATOM 668 C CA . VAL A 1 81 ? 11.697 -3.594 9.863 1.00 84.56 81 VAL A CA 1
ATOM 669 C C . VAL A 1 81 ? 11.348 -2.459 8.9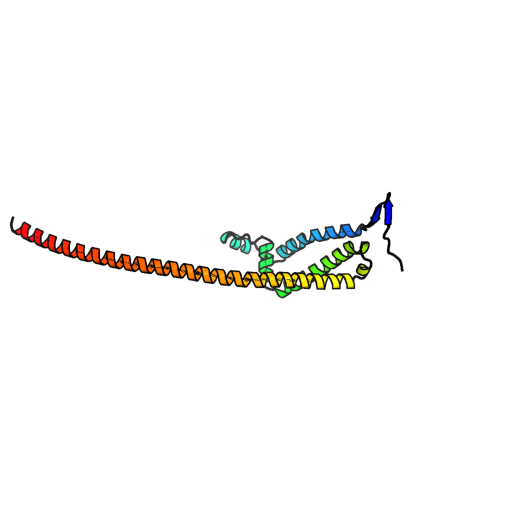06 1.00 84.56 81 VAL A C 1
ATOM 671 O O . VAL A 1 81 ? 11.423 -2.620 7.688 1.00 84.56 81 VAL A O 1
ATOM 674 N N . LEU A 1 82 ? 10.995 -1.289 9.445 1.00 86.50 82 LEU A N 1
ATOM 675 C CA . LEU A 1 82 ? 10.601 -0.132 8.650 1.00 86.50 82 LEU A CA 1
ATOM 676 C C . LEU A 1 82 ? 11.760 0.414 7.810 1.00 86.50 82 LEU A C 1
ATOM 678 O O . LEU A 1 82 ? 11.556 0.680 6.630 1.00 86.50 82 LEU A O 1
ATOM 682 N N . LEU A 1 83 ? 12.957 0.557 8.386 1.00 87.69 83 LEU A N 1
ATOM 683 C CA . LEU A 1 83 ? 14.134 1.102 7.696 1.00 87.69 83 LEU A CA 1
ATOM 684 C C . LEU A 1 83 ? 14.575 0.288 6.464 1.00 87.69 83 LEU A C 1
ATOM 686 O O . LEU A 1 83 ? 14.703 0.872 5.386 1.00 87.69 83 LEU A O 1
ATOM 690 N N . PRO A 1 84 ? 14.791 -1.039 6.545 1.00 88.44 84 PRO A N 1
ATOM 691 C CA . PRO A 1 84 ? 15.176 -1.806 5.364 1.00 88.44 84 PRO A CA 1
ATOM 692 C C . PRO A 1 84 ? 14.045 -1.871 4.337 1.00 88.44 84 PRO A C 1
ATOM 694 O O . PRO A 1 84 ? 14.313 -1.847 3.139 1.00 88.44 84 PRO A O 1
ATOM 697 N N . LEU A 1 85 ? 12.781 -1.901 4.772 1.00 86.81 85 LEU A N 1
ATOM 698 C CA . LEU A 1 85 ? 11.646 -1.927 3.854 1.00 86.81 85 LEU A CA 1
ATOM 699 C C . LEU A 1 85 ? 11.497 -0.607 3.087 1.00 86.81 85 LEU A C 1
ATOM 701 O O . LEU A 1 85 ? 11.198 -0.625 1.892 1.00 86.81 85 LEU A O 1
ATOM 705 N N . THR A 1 86 ? 11.718 0.537 3.740 1.00 87.25 86 THR A N 1
ATOM 706 C CA . THR A 1 86 ? 11.692 1.841 3.064 1.00 87.25 86 THR A CA 1
ATOM 707 C C . THR A 1 86 ? 12.859 1.981 2.098 1.00 87.25 86 THR A C 1
ATOM 709 O O . THR A 1 86 ? 12.628 2.419 0.973 1.00 87.25 86 THR A O 1
ATOM 712 N N . LEU A 1 87 ? 14.063 1.548 2.481 1.00 90.38 87 LEU A N 1
ATOM 713 C CA . LEU A 1 87 ? 15.241 1.551 1.610 1.00 90.38 87 LEU A CA 1
ATOM 714 C C . LEU A 1 87 ? 15.072 0.627 0.394 1.00 90.38 87 LEU A C 1
ATOM 716 O O . LEU A 1 87 ? 15.394 0.992 -0.734 1.00 90.38 87 LEU A O 1
ATOM 720 N N . LEU A 1 88 ? 14.537 -0.575 0.597 1.00 89.62 88 LEU A N 1
ATOM 721 C CA . LEU A 1 88 ? 14.277 -1.511 -0.493 1.00 89.62 88 LEU A CA 1
ATOM 722 C C . LEU A 1 88 ? 13.213 -0.951 -1.444 1.00 89.62 88 LEU A C 1
ATOM 724 O O . LEU A 1 88 ? 13.392 -0.971 -2.660 1.00 89.62 88 LEU A O 1
ATOM 728 N N . ASN A 1 89 ? 12.140 -0.374 -0.899 1.00 88.94 89 ASN A N 1
ATOM 729 C CA . ASN A 1 89 ? 11.102 0.264 -1.699 1.00 88.94 89 ASN A CA 1
ATOM 730 C C . ASN A 1 89 ? 11.634 1.470 -2.492 1.00 88.94 89 ASN A C 1
ATOM 732 O O . ASN A 1 89 ? 11.267 1.629 -3.657 1.00 88.94 89 ASN A O 1
ATOM 736 N N . THR A 1 90 ? 12.492 2.314 -1.905 1.00 89.88 90 THR A N 1
ATOM 737 C CA . THR A 1 90 ? 13.092 3.456 -2.620 1.00 89.88 90 THR A CA 1
ATOM 738 C C . THR A 1 90 ? 14.002 2.980 -3.745 1.00 89.88 90 THR A C 1
ATOM 740 O O . THR A 1 90 ? 13.861 3.462 -4.864 1.00 89.88 90 THR A O 1
ATOM 743 N N . MET A 1 91 ? 14.866 1.995 -3.491 1.00 90.06 91 MET A N 1
ATOM 744 C CA . MET A 1 91 ? 15.790 1.455 -4.494 1.00 90.06 91 MET A CA 1
ATOM 745 C C . MET A 1 91 ? 15.060 0.805 -5.672 1.00 90.06 91 MET A C 1
ATOM 747 O O . MET A 1 91 ? 15.393 1.074 -6.826 1.00 90.06 91 MET A O 1
ATOM 751 N N . ILE A 1 92 ? 14.029 0.001 -5.400 1.00 90.00 92 ILE A N 1
ATOM 752 C CA . ILE A 1 92 ? 13.225 -0.636 -6.453 1.00 90.00 92 ILE A CA 1
ATOM 753 C C . ILE A 1 92 ? 12.480 0.422 -7.265 1.00 90.00 92 ILE A C 1
ATOM 755 O O . ILE A 1 92 ? 12.528 0.403 -8.493 1.00 90.00 92 ILE A O 1
ATOM 759 N N . THR A 1 93 ? 11.846 1.388 -6.597 1.00 90.12 93 THR A N 1
ATOM 760 C CA . THR A 1 93 ? 11.131 2.472 -7.284 1.00 90.12 93 THR A CA 1
ATOM 761 C C . THR A 1 93 ? 12.088 3.314 -8.132 1.00 90.12 93 THR A C 1
ATOM 763 O O . THR A 1 93 ? 11.764 3.631 -9.272 1.00 90.12 93 THR A O 1
ATOM 766 N N . ALA A 1 94 ? 13.288 3.628 -7.632 1.00 90.25 94 ALA A N 1
ATOM 767 C CA . ALA A 1 94 ? 14.317 4.363 -8.373 1.00 90.25 94 ALA A CA 1
ATOM 768 C C . ALA A 1 94 ? 14.784 3.613 -9.624 1.00 90.25 94 ALA A C 1
ATOM 770 O O . ALA A 1 94 ? 14.922 4.220 -10.688 1.00 90.25 94 ALA A O 1
ATOM 771 N N . ALA A 1 95 ? 14.985 2.298 -9.515 1.00 88.88 95 ALA A N 1
ATOM 772 C CA . ALA A 1 95 ? 15.350 1.457 -10.648 1.00 88.88 95 ALA A CA 1
ATOM 773 C C . ALA A 1 95 ? 14.237 1.413 -11.709 1.00 88.88 95 ALA A C 1
ATOM 775 O O . ALA A 1 95 ? 14.518 1.604 -12.891 1.00 88.88 95 ALA A O 1
ATOM 776 N N . ILE A 1 96 ? 12.979 1.234 -11.290 1.00 88.44 96 ILE A N 1
ATOM 777 C CA . ILE A 1 96 ? 11.820 1.201 -12.196 1.00 88.44 96 ILE A CA 1
ATOM 778 C C . ILE A 1 96 ? 11.643 2.549 -12.900 1.00 88.44 96 ILE A C 1
ATOM 780 O O . ILE A 1 96 ? 11.562 2.589 -14.126 1.00 88.44 96 ILE A O 1
ATOM 784 N N . VAL A 1 97 ? 11.636 3.654 -12.146 1.00 89.19 97 VAL A N 1
ATOM 785 C CA . VAL A 1 97 ? 11.493 5.010 -12.700 1.00 89.19 97 VAL A CA 1
ATOM 786 C C . VAL A 1 97 ? 12.604 5.294 -13.700 1.00 89.19 97 VAL A C 1
ATOM 788 O O . VAL A 1 97 ? 12.329 5.779 -14.789 1.00 89.19 97 VAL A O 1
ATOM 791 N N . ARG A 1 98 ? 13.851 4.928 -13.390 1.00 87.56 98 ARG A N 1
ATOM 792 C CA . ARG A 1 98 ? 14.959 5.102 -14.332 1.00 87.56 98 ARG A CA 1
ATOM 793 C C . ARG A 1 98 ? 14.721 4.351 -15.638 1.00 87.56 98 ARG A C 1
ATOM 795 O O . ARG A 1 98 ? 14.892 4.935 -16.699 1.00 87.56 98 ARG A O 1
ATOM 802 N N . VAL A 1 99 ? 14.352 3.074 -15.569 1.00 86.25 99 VAL A N 1
ATOM 803 C CA . VAL A 1 99 ? 14.143 2.237 -16.761 1.00 86.25 99 VAL A CA 1
ATOM 804 C C . VAL A 1 99 ? 12.991 2.767 -17.624 1.00 86.25 99 VAL A C 1
ATOM 806 O O . VAL A 1 99 ? 13.099 2.767 -18.849 1.00 86.25 99 VAL A O 1
ATOM 809 N N . LEU A 1 100 ? 11.923 3.266 -16.997 1.00 86.00 100 LEU A N 1
ATOM 810 C CA . LEU A 1 100 ? 10.749 3.794 -17.696 1.00 86.00 100 LEU A CA 1
ATOM 811 C C . LEU A 1 100 ? 10.949 5.211 -18.253 1.00 86.00 100 LEU A C 1
ATOM 813 O O . LEU A 1 100 ? 10.467 5.504 -19.346 1.00 86.00 100 LEU A O 1
ATOM 817 N N . GLU A 1 101 ? 11.665 6.078 -17.534 1.00 85.19 101 GLU A N 1
ATOM 818 C CA . GLU A 1 101 ? 11.814 7.501 -17.880 1.00 85.19 101 GLU A CA 1
ATOM 819 C C . GLU A 1 101 ? 13.042 7.800 -18.748 1.00 85.19 101 GLU A C 1
ATOM 821 O O . GLU A 1 101 ? 13.089 8.834 -19.416 1.00 85.19 101 GLU A O 1
ATOM 826 N N . ARG A 1 102 ? 14.029 6.896 -18.808 1.00 82.12 102 ARG A N 1
ATOM 827 C CA . ARG A 1 102 ? 15.215 7.036 -19.674 1.00 82.12 102 ARG A CA 1
ATOM 828 C C . ARG A 1 102 ? 14.895 7.348 -21.150 1.00 82.12 102 ARG A C 1
ATOM 830 O O . ARG A 1 102 ? 15.559 8.230 -21.692 1.00 82.12 102 ARG A O 1
ATOM 837 N N . PRO A 1 103 ? 13.916 6.704 -21.825 1.00 77.75 103 PRO A N 1
ATOM 838 C CA . PRO A 1 103 ? 13.577 7.049 -23.211 1.00 77.75 103 PRO A CA 1
ATOM 839 C C . PRO A 1 103 ? 12.820 8.381 -23.347 1.00 77.75 103 PRO A C 1
ATOM 841 O O . PRO A 1 103 ? 12.770 8.949 -24.439 1.00 77.75 103 PRO A O 1
ATOM 844 N N . VAL A 1 104 ? 12.237 8.896 -22.260 1.00 78.50 104 VAL A N 1
ATOM 845 C CA . VAL A 1 104 ? 11.442 10.133 -22.261 1.00 78.50 104 VAL A CA 1
ATOM 846 C C . VAL A 1 104 ? 12.326 11.352 -21.987 1.00 78.50 104 VAL A C 1
ATOM 848 O O . VAL A 1 104 ? 12.232 12.368 -22.691 1.00 78.50 104 VAL A O 1
ATOM 851 N N . GLN A 1 105 ? 13.219 11.249 -20.996 1.00 78.06 105 GLN A N 1
ATOM 852 C CA . GLN A 1 105 ? 14.073 12.341 -20.531 1.00 78.06 105 GLN A CA 1
ATOM 853 C C . GLN A 1 105 ? 15.518 11.879 -20.286 1.00 78.06 105 GLN A C 1
ATOM 855 O O . GLN A 1 105 ? 15.798 11.039 -19.432 1.00 78.06 105 GLN A O 1
ATOM 860 N N . ALA A 1 106 ? 16.473 12.542 -20.946 1.00 76.44 106 ALA A N 1
ATOM 861 C CA . ALA A 1 106 ? 17.908 12.280 -20.781 1.00 76.44 106 ALA A CA 1
ATOM 862 C C . ALA A 1 106 ? 18.448 12.612 -19.370 1.00 76.44 106 ALA A C 1
ATOM 864 O O . ALA A 1 106 ? 19.545 12.196 -19.006 1.00 76.44 106 ALA A O 1
ATOM 865 N N . ALA A 1 107 ? 17.685 13.339 -18.545 1.00 77.06 107 ALA A N 1
ATOM 866 C CA . ALA A 1 107 ? 18.062 13.661 -17.168 1.00 77.06 107 ALA A CA 1
ATOM 867 C C . ALA A 1 107 ? 18.179 12.416 -16.262 1.00 77.06 107 ALA A C 1
ATOM 869 O O . ALA A 1 107 ? 18.945 12.439 -15.294 1.00 77.06 107 ALA A O 1
ATOM 870 N N . PHE A 1 108 ? 17.466 11.330 -16.588 1.00 79.50 108 PHE A N 1
ATOM 871 C CA . PHE A 1 108 ? 17.465 10.078 -15.819 1.00 79.50 108 PHE A CA 1
ATOM 872 C C . PHE A 1 108 ? 18.583 9.099 -16.207 1.00 79.50 108 PHE A C 1
ATOM 874 O O . PHE A 1 108 ? 18.660 8.004 -15.646 1.00 79.50 108 PHE A O 1
ATOM 881 N N . ASP A 1 109 ? 19.499 9.481 -17.103 1.00 78.44 109 ASP A N 1
ATOM 882 C CA . ASP A 1 109 ? 20.686 8.659 -17.379 1.00 78.44 109 ASP A CA 1
ATOM 883 C C . ASP A 1 109 ? 21.615 8.609 -16.144 1.00 78.44 109 ASP A C 1
ATOM 885 O O . ASP A 1 109 ? 22.210 7.571 -15.834 1.00 78.44 109 ASP A O 1
ATOM 889 N N . ASN A 1 110 ? 21.618 9.692 -15.352 1.00 85.06 110 ASN A N 1
ATOM 890 C CA . ASN A 1 110 ? 22.282 9.781 -14.054 1.00 85.06 110 ASN A CA 1
ATOM 891 C C . ASN A 1 110 ? 21.477 9.076 -12.951 1.00 85.06 110 ASN A C 1
ATOM 893 O O . ASN A 1 110 ? 20.434 9.564 -12.507 1.00 85.06 110 ASN A O 1
ATOM 897 N N . TYR A 1 111 ? 22.027 7.983 -12.416 1.00 83.94 111 TYR A N 1
ATOM 898 C CA . TYR A 1 111 ? 21.394 7.193 -11.350 1.00 83.94 111 TYR A CA 1
ATOM 899 C C . TYR A 1 111 ? 21.080 8.020 -10.092 1.00 83.94 111 TYR A C 1
ATOM 901 O O . TYR A 1 111 ? 20.006 7.899 -9.506 1.00 83.94 111 TYR A O 1
ATOM 909 N N . TRP A 1 112 ? 21.978 8.938 -9.724 1.00 86.56 112 TRP A N 1
ATOM 910 C CA . TRP A 1 112 ? 21.797 9.820 -8.570 1.00 86.56 112 TRP A CA 1
ATOM 911 C C . TRP A 1 112 ? 20.578 10.745 -8.700 1.00 86.56 112 TRP A C 1
ATOM 913 O O . TRP A 1 112 ? 19.878 10.988 -7.719 1.00 86.56 112 TRP A O 1
ATOM 923 N N . LYS A 1 113 ? 20.271 11.224 -9.916 1.00 87.56 113 LYS A N 1
ATOM 924 C CA . LYS A 1 113 ? 19.089 12.066 -10.168 1.00 87.56 113 LYS A CA 1
ATOM 925 C C . LYS A 1 113 ? 17.795 11.269 -9.999 1.00 87.56 113 LYS A C 1
ATOM 927 O O . LYS A 1 113 ? 16.852 11.783 -9.403 1.00 87.56 113 LYS A O 1
ATOM 932 N N . ALA A 1 114 ? 17.777 10.011 -10.445 1.00 86.94 114 ALA A N 1
ATOM 933 C CA . ALA A 1 114 ? 16.647 9.104 -10.241 1.00 86.94 114 ALA A CA 1
ATOM 934 C C . ALA A 1 114 ? 16.421 8.793 -8.749 1.00 86.94 114 ALA A C 1
ATOM 936 O O . ALA A 1 114 ? 15.287 8.852 -8.268 1.00 86.94 114 ALA A O 1
ATOM 937 N N . ILE A 1 115 ? 17.492 8.530 -7.990 1.00 89.81 115 ILE A N 1
ATOM 938 C CA . ILE A 1 115 ? 17.404 8.334 -6.534 1.00 89.81 115 ILE A CA 1
ATOM 939 C C . ILE A 1 115 ? 16.871 9.595 -5.849 1.00 89.81 115 ILE A C 1
ATOM 941 O O . ILE A 1 115 ? 15.921 9.521 -5.077 1.00 89.81 115 ILE A O 1
ATOM 945 N N . TRP A 1 116 ? 17.440 10.763 -6.151 1.00 91.50 116 TRP A N 1
ATOM 946 C CA . TRP A 1 116 ? 16.997 12.020 -5.552 1.00 91.50 116 TRP A CA 1
ATOM 947 C C . TRP A 1 116 ? 15.509 12.286 -5.813 1.00 91.50 116 TRP A C 1
ATOM 949 O O . TRP A 1 116 ? 14.743 12.543 -4.883 1.00 91.50 116 TRP A O 1
ATOM 959 N N . PHE A 1 117 ? 15.081 12.153 -7.071 1.00 90.12 117 PHE A N 1
ATOM 960 C CA . PHE A 1 117 ? 13.686 12.332 -7.470 1.00 90.12 117 PHE A CA 1
ATOM 961 C C . PHE A 1 117 ? 12.736 11.375 -6.736 1.00 90.12 117 PHE A C 1
ATOM 963 O O . PHE A 1 117 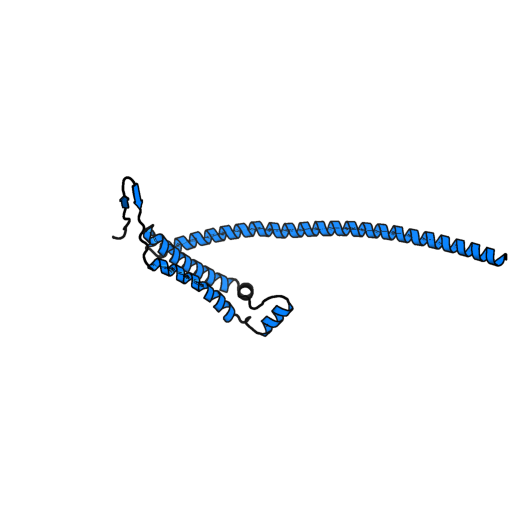? 11.679 11.788 -6.248 1.00 90.12 117 PHE A O 1
ATOM 970 N N . THR A 1 118 ? 13.115 10.102 -6.613 1.00 91.62 118 THR A N 1
ATOM 971 C CA . THR A 1 118 ? 12.284 9.108 -5.922 1.00 91.62 118 THR A CA 1
ATOM 972 C C . THR A 1 118 ? 12.234 9.324 -4.416 1.00 91.62 118 THR A C 1
ATOM 974 O O . THR A 1 118 ? 11.154 9.191 -3.842 1.00 91.62 118 THR A O 1
ATOM 977 N N . ILE A 1 119 ? 13.336 9.727 -3.775 1.00 92.12 119 ILE A N 1
ATOM 978 C CA . ILE A 1 119 ? 13.353 10.081 -2.348 1.00 92.12 119 ILE A CA 1
ATOM 979 C C . ILE A 1 119 ? 12.394 11.241 -2.071 1.00 92.12 119 ILE A C 1
ATOM 981 O O . ILE A 1 119 ? 11.533 11.116 -1.199 1.00 92.12 119 ILE A O 1
ATOM 985 N N . VAL A 1 120 ? 12.491 12.341 -2.825 1.00 92.31 120 VAL A N 1
ATOM 986 C CA . VAL A 1 120 ? 11.629 13.522 -2.628 1.00 92.31 120 VAL A CA 1
ATOM 987 C C . VAL A 1 120 ? 10.155 13.158 -2.824 1.00 92.31 120 VAL A C 1
ATOM 989 O O . VAL A 1 120 ? 9.312 13.493 -1.988 1.00 92.31 120 VAL A O 1
ATOM 992 N N . THR A 1 121 ? 9.847 12.406 -3.882 1.00 91.75 121 THR A N 1
ATOM 993 C CA . THR A 1 121 ? 8.478 11.967 -4.189 1.00 91.75 121 THR A CA 1
ATOM 994 C C . THR A 1 121 ? 7.913 11.051 -3.101 1.00 91.75 121 THR A C 1
ATOM 996 O O . THR A 1 121 ? 6.783 11.243 -2.645 1.00 91.75 121 THR A O 1
ATOM 999 N N . LEU A 1 122 ? 8.700 10.078 -2.631 1.00 89.50 122 LEU A N 1
ATOM 1000 C CA . LEU A 1 122 ? 8.277 9.152 -1.581 1.00 89.50 122 LEU A CA 1
ATOM 1001 C C . LEU A 1 122 ? 8.106 9.854 -0.234 1.00 89.50 122 LEU A C 1
ATOM 1003 O O . LEU A 1 122 ? 7.109 9.605 0.443 1.00 89.50 122 LEU A O 1
ATOM 1007 N N . LEU A 1 123 ? 9.014 10.756 0.146 1.00 90.50 123 LEU A N 1
ATOM 1008 C CA . LEU A 1 123 ? 8.872 11.560 1.362 1.00 90.50 123 LEU A CA 1
ATOM 1009 C C . LEU A 1 123 ? 7.596 12.400 1.314 1.00 90.50 123 LEU A C 1
ATOM 1011 O O . LEU A 1 123 ? 6.818 12.390 2.269 1.00 90.50 123 LEU A O 1
ATOM 1015 N N . PHE A 1 124 ? 7.327 13.068 0.191 1.00 90.19 124 PHE A N 1
ATOM 1016 C CA . PHE A 1 124 ? 6.114 13.863 0.027 1.00 90.19 124 PHE A CA 1
ATOM 1017 C C . PHE A 1 124 ? 4.840 13.012 0.114 1.00 90.19 124 PHE A C 1
ATOM 1019 O O . PHE A 1 124 ? 3.909 13.355 0.852 1.00 90.19 124 PHE A O 1
ATOM 1026 N N . ALA A 1 125 ? 4.810 11.867 -0.572 1.00 87.56 125 ALA A N 1
ATOM 1027 C CA . ALA A 1 125 ? 3.690 10.931 -0.517 1.00 87.56 125 ALA A CA 1
ATOM 1028 C C . ALA A 1 125 ? 3.456 10.405 0.908 1.00 87.56 125 ALA A C 1
ATOM 1030 O O . ALA A 1 125 ? 2.315 10.357 1.376 1.00 87.56 125 ALA A O 1
ATOM 1031 N N . ARG A 1 126 ? 4.529 10.075 1.637 1.00 87.81 126 ARG A N 1
ATOM 1032 C CA . ARG A 1 126 ? 4.454 9.612 3.030 1.00 87.81 126 ARG A CA 1
ATOM 1033 C C . ARG A 1 126 ? 3.993 10.714 3.975 1.00 87.81 126 ARG A C 1
ATOM 1035 O O . ARG A 1 126 ? 3.141 10.443 4.811 1.00 87.81 126 ARG A O 1
ATOM 1042 N N . MET A 1 127 ? 4.460 11.951 3.813 1.00 88.81 127 MET A N 1
ATOM 1043 C CA . MET A 1 127 ? 3.965 13.097 4.585 1.00 88.81 127 MET A CA 1
ATOM 1044 C C . MET A 1 127 ? 2.482 13.369 4.316 1.00 88.81 127 MET A C 1
ATOM 1046 O O . MET A 1 127 ? 1.732 13.694 5.235 1.00 88.81 127 MET A O 1
ATOM 1050 N N . ARG A 1 128 ? 2.022 13.222 3.068 1.00 88.44 128 ARG A N 1
ATOM 1051 C CA . ARG A 1 128 ? 0.596 13.330 2.728 1.00 88.44 128 ARG A CA 1
ATOM 1052 C C . ARG A 1 128 ? -0.227 12.213 3.375 1.00 88.44 128 ARG A C 1
ATOM 1054 O O . ARG A 1 128 ? -1.252 12.506 3.983 1.00 88.44 128 ARG A O 1
ATOM 1061 N N . ALA A 1 129 ? 0.235 10.967 3.297 1.00 87.19 129 ALA A N 1
ATOM 1062 C CA . ALA A 1 129 ? -0.426 9.830 3.936 1.00 87.19 129 ALA A CA 1
ATOM 1063 C C . ALA A 1 129 ? -0.456 9.969 5.468 1.00 87.19 129 ALA A C 1
ATOM 1065 O O . ALA A 1 129 ? -1.501 9.777 6.080 1.00 87.19 129 ALA A O 1
ATOM 1066 N N . ALA A 1 130 ? 0.654 10.385 6.084 1.00 84.69 130 ALA A N 1
ATOM 1067 C CA . ALA A 1 130 ? 0.739 10.634 7.520 1.00 84.69 130 ALA A CA 1
ATOM 1068 C C . ALA A 1 130 ? -0.205 11.759 7.965 1.00 84.69 130 ALA A C 1
ATOM 1070 O O . ALA A 1 130 ? -0.848 11.632 9.001 1.00 84.69 130 ALA A O 1
ATOM 1071 N N . ARG A 1 131 ? -0.339 12.833 7.173 1.00 85.25 131 ARG A N 1
ATOM 1072 C CA . ARG A 1 131 ? -1.337 13.884 7.429 1.00 85.25 131 ARG A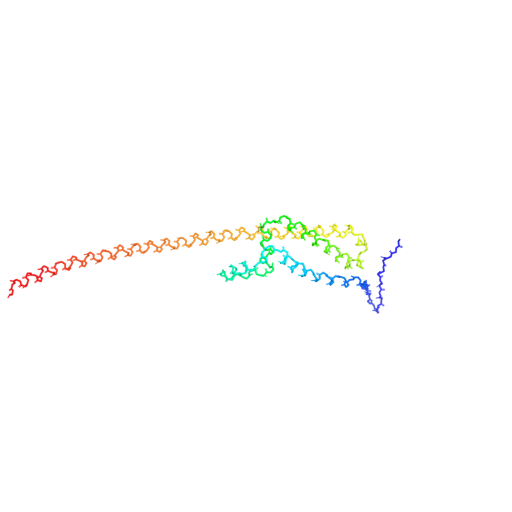 CA 1
ATOM 1073 C C . ARG A 1 131 ? -2.761 13.340 7.375 1.00 85.25 131 ARG A C 1
ATOM 1075 O O . ARG A 1 131 ? -3.528 13.636 8.277 1.00 85.25 131 ARG A O 1
ATOM 1082 N N . LYS A 1 132 ? -3.091 12.512 6.379 1.00 85.00 132 LYS A N 1
ATOM 1083 C CA . LYS A 1 132 ? -4.414 11.877 6.293 1.00 85.00 132 LYS A CA 1
ATOM 1084 C C . LYS A 1 132 ? -4.702 11.025 7.534 1.00 85.00 132 LYS A C 1
ATOM 1086 O O . LYS A 1 132 ? -5.726 11.212 8.172 1.00 85.00 132 LYS A O 1
ATOM 1091 N N . LEU A 1 133 ? -3.755 10.175 7.930 1.00 81.06 133 LEU A N 1
ATOM 1092 C CA . LEU A 1 133 ? -3.886 9.339 9.129 1.00 81.06 133 LEU A CA 1
ATOM 1093 C C . LEU A 1 133 ? -4.015 10.167 10.417 1.00 81.06 133 LEU A C 1
ATOM 1095 O O . LEU A 1 133 ? -4.777 9.799 11.303 1.00 81.06 133 LEU A O 1
ATOM 1099 N N . ARG A 1 134 ? -3.300 11.295 10.524 1.00 76.88 134 ARG A N 1
ATOM 1100 C CA . ARG A 1 134 ? -3.427 12.228 11.657 1.00 76.88 134 ARG A CA 1
ATOM 1101 C C . ARG A 1 134 ? -4.750 12.981 11.690 1.00 76.88 134 ARG A C 1
ATOM 1103 O O . ARG A 1 134 ? -5.088 13.464 12.754 1.00 76.88 134 ARG A O 1
ATOM 1110 N N . LEU A 1 135 ? -5.447 13.127 10.567 1.00 77.06 135 LEU A N 1
ATOM 1111 C CA . LEU A 1 135 ? -6.785 13.721 10.531 1.00 77.06 135 LEU A CA 1
ATOM 1112 C C . LEU A 1 135 ? -7.865 12.682 10.849 1.00 77.06 135 LEU A C 1
ATOM 1114 O O . LEU A 1 135 ? -8.858 13.023 11.465 1.00 77.06 135 LEU A O 1
ATOM 1118 N N . GLU A 1 136 ? -7.647 11.420 10.482 1.00 74.81 136 GLU A N 1
ATOM 1119 C CA . GLU A 1 136 ? -8.610 10.329 10.691 1.00 74.81 136 GLU A CA 1
ATOM 1120 C C . GLU A 1 136 ? -8.558 9.756 12.123 1.00 74.81 136 GLU A C 1
ATOM 1122 O O . GLU A 1 136 ? -9.594 9.460 12.710 1.00 74.81 136 GLU A O 1
ATOM 1127 N N . LYS A 1 137 ? -7.364 9.664 12.735 1.00 61.12 137 LYS A N 1
ATOM 1128 C CA . LYS A 1 137 ? -7.190 9.222 14.134 1.00 61.12 137 LYS A CA 1
ATOM 1129 C C . LYS A 1 137 ? -7.966 10.059 15.177 1.00 61.12 137 LYS A C 1
ATOM 1131 O O . LYS A 1 137 ? -8.625 9.440 16.007 1.00 61.12 137 LYS A O 1
ATOM 1136 N N . PRO A 1 138 ? -7.919 11.408 15.177 1.00 58.22 138 PRO A N 1
ATOM 1137 C CA . PRO A 1 138 ? -8.664 12.209 16.147 1.00 58.22 138 PRO A CA 1
ATOM 1138 C C . PRO A 1 138 ? -10.177 12.049 15.979 1.00 58.22 138 PRO A C 1
ATOM 1140 O O . PRO A 1 138 ? -10.889 12.121 16.967 1.00 58.22 138 PRO A O 1
ATOM 1143 N N . THR A 1 139 ? -10.674 11.768 14.770 1.00 55.75 139 THR A N 1
ATOM 1144 C CA . THR A 1 139 ? -12.106 11.519 14.541 1.00 55.75 139 THR A CA 1
ATOM 1145 C C . THR A 1 139 ? -12.574 10.201 15.158 1.00 55.75 139 THR A C 1
ATOM 1147 O O . THR A 1 139 ? -13.689 10.135 15.660 1.00 55.75 139 THR A O 1
ATOM 1150 N N . ILE A 1 140 ? -11.738 9.158 15.147 1.00 60.28 140 ILE A N 1
ATOM 1151 C CA . ILE A 1 140 ? -12.096 7.849 15.717 1.00 60.28 140 ILE A CA 1
ATOM 1152 C C . ILE A 1 140 ? -12.135 7.908 17.247 1.00 60.28 140 ILE A C 1
ATOM 1154 O O . ILE A 1 140 ? -13.082 7.403 17.837 1.00 60.28 140 ILE A O 1
ATOM 1158 N N . GLU A 1 141 ? -11.128 8.513 17.886 1.00 59.94 141 GLU A N 1
ATOM 1159 C CA . GLU A 1 141 ? -11.099 8.610 19.355 1.00 59.94 141 GLU A CA 1
ATOM 1160 C C . GLU A 1 141 ? -12.234 9.508 19.871 1.00 59.94 141 GLU A C 1
ATOM 1162 O O . GLU A 1 141 ? -12.957 9.090 20.769 1.00 59.94 141 GLU A O 1
ATOM 1167 N N . LEU A 1 142 ? -12.491 10.650 19.215 1.00 62.31 142 LEU A N 1
ATOM 1168 C CA . LEU A 1 142 ? -13.618 11.527 19.557 1.00 62.31 142 LEU A CA 1
ATOM 1169 C C . LEU A 1 142 ? -14.976 10.819 19.378 1.00 62.31 142 LEU A C 1
ATOM 1171 O O . LEU A 1 142 ? -15.830 10.884 20.251 1.00 62.31 142 LEU A O 1
ATOM 1175 N N . SER A 1 143 ? -15.156 10.072 18.282 1.00 71.06 143 SER A N 1
ATOM 1176 C CA . SER A 1 143 ? -16.411 9.361 18.008 1.00 71.06 143 SER A CA 1
ATOM 1177 C C . SER A 1 143 ? -16.698 8.218 18.983 1.00 71.06 143 SER A C 1
ATOM 1179 O O . SER A 1 143 ? -17.868 7.902 19.176 1.00 71.06 143 SER A O 1
ATOM 1181 N N . ILE A 1 144 ? -15.681 7.541 19.524 1.00 74.62 144 ILE A N 1
ATOM 1182 C CA . ILE A 1 144 ? -15.902 6.465 20.503 1.00 74.62 144 ILE A CA 1
ATOM 1183 C C . ILE A 1 144 ? -16.268 7.072 21.855 1.00 74.62 144 ILE A C 1
ATOM 1185 O O . ILE A 1 144 ? -17.176 6.571 22.507 1.00 74.62 144 ILE A O 1
ATOM 1189 N N . GLU A 1 145 ? -15.597 8.148 22.257 1.00 76.94 145 GLU A N 1
ATOM 1190 C CA . GLU A 1 145 ? -15.872 8.819 23.528 1.00 76.94 145 GLU A CA 1
ATOM 1191 C C . GLU A 1 145 ? -17.278 9.435 23.547 1.00 76.94 145 GLU A C 1
ATOM 1193 O O . GLU A 1 145 ? -18.027 9.203 24.494 1.00 76.94 145 GLU A O 1
ATOM 1198 N N . ASP A 1 146 ? -17.694 10.077 22.450 1.00 78.56 146 ASP A N 1
ATOM 1199 C CA . ASP A 1 146 ? -19.060 10.596 22.293 1.00 78.56 146 ASP A CA 1
ATOM 1200 C C . ASP A 1 146 ? -20.115 9.471 22.302 1.00 78.56 146 ASP A C 1
ATOM 1202 O O . ASP A 1 146 ? -21.145 9.590 22.963 1.00 78.56 146 ASP A O 1
ATOM 1206 N N . GLN A 1 147 ? -19.855 8.343 21.623 1.00 77.00 147 GLN A N 1
ATOM 1207 C CA . GLN A 1 147 ? -20.772 7.190 21.626 1.00 77.00 147 GLN A CA 1
ATOM 1208 C C . GLN A 1 147 ? -20.891 6.536 23.006 1.00 77.00 147 GLN A C 1
ATOM 1210 O O . GLN A 1 147 ? -21.973 6.086 23.386 1.00 77.00 147 GLN A O 1
ATOM 1215 N N . VAL A 1 148 ? -19.789 6.460 23.755 1.00 83.88 148 VAL A N 1
ATOM 1216 C CA . VAL A 1 148 ? -19.797 5.923 25.121 1.00 83.88 148 VAL A CA 1
ATOM 1217 C C . VAL A 1 148 ? -20.558 6.864 26.048 1.00 83.88 148 VAL A C 1
ATOM 1219 O O . VAL A 1 148 ? -21.406 6.387 26.796 1.00 83.88 148 VAL A O 1
ATOM 1222 N N . ALA A 1 149 ? -20.347 8.178 25.943 1.00 84.81 149 ALA A N 1
ATOM 1223 C CA . ALA A 1 149 ? -21.085 9.161 26.731 1.00 84.81 149 ALA A CA 1
ATOM 1224 C C . ALA A 1 149 ? -22.604 9.113 26.458 1.00 84.81 149 ALA A C 1
ATOM 1226 O O . ALA A 1 149 ? -23.407 9.160 27.391 1.00 84.81 149 ALA A O 1
ATOM 1227 N N . GLU A 1 150 ? -23.018 8.959 25.196 1.00 85.25 150 GLU A N 1
ATOM 1228 C CA . GLU A 1 150 ? -24.436 8.833 24.824 1.00 85.25 150 GLU A CA 1
ATOM 1229 C C . GLU A 1 150 ? -25.057 7.515 25.324 1.00 85.25 150 GLU A C 1
ATOM 1231 O O . GLU A 1 150 ? -26.186 7.493 25.833 1.00 85.25 150 GLU A O 1
ATOM 1236 N N . MET A 1 151 ? -24.306 6.411 25.247 1.00 87.75 151 MET A N 1
ATOM 1237 C CA . MET A 1 151 ? -24.729 5.120 25.791 1.00 87.75 151 MET A CA 1
ATOM 1238 C C . MET A 1 151 ? -24.856 5.166 27.319 1.00 87.75 151 MET A C 1
ATOM 1240 O O . MET A 1 151 ? -25.859 4.694 27.852 1.00 87.75 151 MET A O 1
ATOM 1244 N N . GLU A 1 152 ? -23.887 5.755 28.025 1.00 89.62 152 GLU A N 1
ATOM 1245 C CA . GLU A 1 152 ? -23.929 5.925 29.483 1.00 89.62 152 GLU A CA 1
ATOM 1246 C C . GLU A 1 152 ? -25.134 6.763 29.919 1.00 89.62 152 GLU A C 1
ATOM 1248 O O . GLU A 1 152 ? -25.853 6.364 30.836 1.00 89.62 152 GLU A O 1
ATOM 1253 N N . ALA A 1 153 ? -25.416 7.868 29.221 1.00 90.44 153 ALA A N 1
ATOM 1254 C CA . ALA A 1 153 ? -26.587 8.699 29.493 1.00 90.44 153 ALA A CA 1
ATOM 1255 C C . ALA A 1 153 ? -27.903 7.929 29.292 1.00 90.44 153 ALA A C 1
ATOM 1257 O O . ALA A 1 153 ? -28.819 8.027 30.112 1.00 90.44 153 ALA A O 1
ATOM 1258 N N . THR A 1 154 ? -27.986 7.123 28.232 1.00 92.12 154 THR A N 1
ATOM 1259 C CA . THR A 1 154 ? -29.170 6.299 27.949 1.00 92.12 154 THR A CA 1
ATOM 1260 C C . THR A 1 154 ? -29.368 5.220 29.013 1.00 92.12 154 THR A C 1
ATOM 1262 O O . THR A 1 154 ? -30.484 5.011 29.487 1.00 92.12 154 THR A O 1
ATOM 1265 N N . VAL A 1 155 ? -28.287 4.553 29.427 1.00 92.38 155 VAL A N 1
ATOM 1266 C CA . VAL A 1 155 ? -28.330 3.527 30.478 1.00 92.38 155 VAL A CA 1
ATOM 1267 C C . VAL A 1 155 ? -28.733 4.137 31.820 1.00 92.38 155 VAL A C 1
ATOM 1269 O O . VAL A 1 155 ? -29.580 3.566 32.501 1.00 92.38 155 VAL A O 1
ATOM 1272 N N . LEU A 1 156 ? -28.184 5.299 32.187 1.00 93.31 156 LEU A N 1
ATOM 1273 C CA . LEU A 1 156 ? -28.541 6.004 33.423 1.00 93.31 156 LEU A CA 1
ATOM 1274 C C . LEU A 1 156 ? -30.031 6.359 33.472 1.00 93.31 156 LEU A C 1
ATOM 1276 O O . LEU A 1 156 ? -30.684 6.092 34.480 1.00 93.31 156 LEU A O 1
ATOM 1280 N N . ALA A 1 157 ? -30.581 6.882 32.375 1.00 94.31 157 ALA A N 1
ATOM 1281 C CA . ALA A 1 157 ? -32.003 7.211 32.293 1.00 94.31 157 ALA A CA 1
ATOM 1282 C C . ALA A 1 157 ? -32.899 5.971 32.459 1.00 94.31 157 ALA A C 1
ATOM 1284 O O . ALA A 1 157 ? -33.949 6.030 33.104 1.00 94.31 157 ALA A O 1
ATOM 1285 N N . GLU A 1 158 ? -32.487 4.833 31.901 1.00 94.50 158 GLU A N 1
ATOM 1286 C CA . GLU A 1 158 ? -33.266 3.601 32.002 1.00 94.50 158 GLU A CA 1
ATOM 1287 C C . GLU A 1 158 ? -33.155 2.953 33.389 1.00 94.50 158 GLU A C 1
ATOM 1289 O O . GLU A 1 158 ? -34.140 2.421 33.904 1.00 94.50 158 GLU A O 1
ATOM 1294 N N . VAL A 1 159 ? -31.993 3.061 34.039 1.00 95.12 159 VAL A N 1
ATOM 1295 C CA . VAL A 1 159 ? -31.811 2.649 35.439 1.00 95.12 159 VAL A CA 1
ATOM 1296 C C . VAL A 1 159 ? -32.699 3.478 36.367 1.00 95.12 159 VAL A C 1
ATOM 1298 O O . VAL A 1 159 ? -33.405 2.900 37.190 1.00 95.12 159 VAL A O 1
ATOM 1301 N N . GLU A 1 160 ? -32.745 4.799 36.199 1.00 95.44 160 GLU A N 1
ATOM 1302 C CA . GLU A 1 160 ? -33.599 5.680 37.007 1.00 95.44 160 GLU A CA 1
ATOM 1303 C C . GLU A 1 160 ? -35.092 5.344 36.836 1.00 95.44 160 GLU A C 1
ATOM 1305 O O . GLU A 1 160 ? -35.845 5.266 37.812 1.00 95.44 160 GLU A O 1
ATOM 1310 N N . ARG A 1 161 ? -35.527 5.040 35.604 1.00 92.81 161 ARG A N 1
ATOM 1311 C CA . ARG A 1 161 ? -36.896 4.564 35.334 1.00 92.81 161 ARG A CA 1
ATOM 1312 C C . ARG A 1 161 ? -37.207 3.246 36.032 1.00 92.81 161 ARG A C 1
ATOM 1314 O O . ARG A 1 161 ? -38.296 3.095 36.590 1.00 92.81 161 ARG A O 1
ATOM 1321 N N . LEU A 1 162 ? -36.274 2.297 36.006 1.00 93.81 162 LEU A N 1
ATOM 1322 C CA . LEU A 1 162 ? -36.437 1.011 36.683 1.00 93.81 162 LEU A CA 1
ATOM 1323 C C . LEU A 1 162 ? -36.491 1.175 38.204 1.00 93.81 162 LEU A C 1
ATOM 1325 O O . LEU A 1 162 ? -37.288 0.499 38.859 1.00 93.81 162 LEU A O 1
ATOM 1329 N N . GLU A 1 163 ? -35.691 2.077 38.775 1.00 91.31 163 GLU A N 1
ATOM 1330 C CA . GLU A 1 163 ? -35.747 2.388 40.204 1.00 91.31 163 GLU A CA 1
ATOM 1331 C C . GLU A 1 163 ? -37.095 2.997 40.597 1.00 91.31 163 GLU A C 1
ATOM 1333 O O . GLU A 1 163 ? -37.713 2.529 41.558 1.00 91.31 163 GLU A O 1
ATOM 1338 N N . ALA A 1 164 ? -37.614 3.947 39.816 1.00 93.69 164 ALA A N 1
ATOM 1339 C CA . ALA A 1 164 ? -38.938 4.523 40.049 1.00 93.69 164 ALA A CA 1
ATOM 1340 C C . ALA A 1 164 ? -40.050 3.460 39.973 1.00 93.69 164 ALA A C 1
ATOM 1342 O O . ALA A 1 164 ? -40.918 3.389 40.847 1.00 93.69 164 ALA A O 1
ATOM 1343 N N . GLN A 1 165 ? -39.996 2.579 38.970 1.00 94.50 165 GLN A N 1
ATOM 1344 C CA . GLN A 1 165 ? -40.966 1.493 38.821 1.00 94.50 165 GLN A CA 1
ATOM 1345 C C . GLN A 1 165 ? -40.885 0.489 39.980 1.00 94.50 165 GLN A C 1
ATOM 1347 O O . GLN A 1 165 ? -41.911 0.007 40.462 1.00 94.50 165 GLN A O 1
ATOM 1352 N N . LYS A 1 166 ? -39.675 0.181 40.461 1.00 95.00 166 LYS A N 1
ATOM 1353 C CA . LYS A 1 166 ? -39.472 -0.700 41.617 1.00 95.00 166 LYS A CA 1
ATOM 1354 C C . LYS A 1 166 ? -40.112 -0.125 42.883 1.00 95.00 166 LYS A C 1
ATOM 1356 O O . LYS A 1 166 ? -40.715 -0.889 43.639 1.00 95.00 166 LYS A O 1
ATOM 1361 N N . VAL A 1 167 ? -39.986 1.182 43.118 1.00 94.62 167 VAL A N 1
ATOM 1362 C CA . VAL A 1 167 ? -40.596 1.856 44.279 1.00 94.62 167 VAL A CA 1
ATOM 1363 C C . VAL A 1 167 ? -42.124 1.765 44.224 1.00 94.62 167 VAL A C 1
ATOM 1365 O O . VAL A 1 167 ? -42.735 1.336 45.200 1.00 94.62 167 VAL A O 1
ATOM 1368 N N . ASP A 1 168 ? -42.730 2.047 43.069 1.00 95.12 168 ASP A N 1
ATOM 1369 C CA . ASP A 1 168 ? -44.185 1.930 42.871 1.00 95.12 168 ASP A CA 1
ATOM 1370 C C . ASP A 1 168 ? -44.693 0.489 43.092 1.00 95.12 168 ASP A C 1
ATOM 1372 O O . ASP A 1 168 ? -45.714 0.260 43.746 1.00 95.12 168 ASP A O 1
ATOM 1376 N N . ILE A 1 169 ? -43.958 -0.519 42.608 1.00 95.69 169 ILE A N 1
ATOM 1377 C CA . ILE A 1 169 ? -44.316 -1.929 42.828 1.00 95.69 169 ILE A CA 1
ATOM 1378 C C . ILE A 1 169 ? -44.267 -2.290 44.319 1.00 95.69 169 ILE A C 1
ATOM 1380 O O . ILE A 1 169 ? -45.149 -3.009 44.798 1.00 95.69 169 ILE A O 1
ATOM 1384 N N . LEU A 1 170 ? -43.262 -1.810 45.058 1.00 94.94 170 LEU A N 1
ATOM 1385 C CA . LEU A 1 170 ? -43.142 -2.068 46.496 1.00 94.94 170 LEU A CA 1
ATOM 1386 C C . LEU A 1 170 ? -44.336 -1.499 47.275 1.00 94.94 170 LEU A C 1
ATOM 1388 O O . LEU A 1 170 ? -44.890 -2.196 48.127 1.00 94.94 170 LEU A O 1
ATOM 1392 N N . GLU A 1 171 ? -44.788 -0.296 46.928 1.00 95.31 171 GLU A N 1
ATOM 1393 C CA . GLU A 1 171 ? -45.958 0.341 47.543 1.00 95.31 171 GLU A CA 1
ATOM 1394 C C . GLU A 1 171 ? -47.255 -0.446 47.266 1.00 95.31 171 GLU A C 1
ATOM 1396 O O . GLU A 1 171 ? -48.060 -0.707 48.170 1.00 95.31 171 GLU A O 1
ATOM 1401 N N . ARG A 1 172 ? -47.430 -0.944 46.032 1.00 95.94 172 ARG A N 1
ATOM 1402 C CA . ARG A 1 172 ? -48.566 -1.821 45.681 1.00 95.94 172 ARG A CA 1
ATOM 1403 C C . ARG A 1 172 ? -48.560 -3.145 46.444 1.00 95.94 172 ARG A C 1
ATOM 1405 O O . ARG A 1 172 ? -49.623 -3.703 46.713 1.00 95.94 172 ARG A O 1
ATOM 1412 N N . ILE A 1 173 ? -47.385 -3.696 46.747 1.00 95.94 173 ILE A N 1
ATOM 1413 C CA . ILE A 1 173 ? -47.277 -4.937 47.526 1.00 95.94 173 ILE A CA 1
ATOM 1414 C C . ILE A 1 173 ? -47.656 -4.679 48.986 1.00 95.94 173 ILE A C 1
ATOM 1416 O O . ILE A 1 173 ? -48.409 -5.473 49.551 1.00 95.94 173 ILE A O 1
ATOM 1420 N N . GLN A 1 174 ? -47.189 -3.576 49.581 1.00 93.81 174 GLN A N 1
ATOM 1421 C CA . GLN A 1 174 ? -47.521 -3.222 50.966 1.00 93.81 174 GLN A CA 1
ATOM 1422 C C . GLN A 1 174 ? -49.024 -3.007 51.157 1.00 93.81 174 GLN A C 1
ATOM 1424 O O . GLN A 1 174 ? -49.628 -3.652 52.010 1.00 93.81 174 GLN A O 1
ATOM 1429 N N . THR A 1 175 ? -49.651 -2.206 50.296 1.00 96.12 175 THR A N 1
ATOM 1430 C CA . THR A 1 175 ? -51.105 -1.962 50.342 1.00 96.12 175 THR A CA 1
ATOM 1431 C C . THR A 1 175 ? -51.925 -3.248 50.199 1.00 96.12 175 THR A C 1
ATOM 1433 O O . THR A 1 175 ? -52.892 -3.463 50.931 1.00 96.12 175 THR A O 1
ATOM 1436 N N . LYS A 1 176 ? -51.528 -4.163 49.303 1.00 96.62 176 LYS A N 1
ATOM 1437 C CA . LYS A 1 176 ? -52.181 -5.479 49.190 1.00 96.62 176 LYS A CA 1
ATOM 1438 C C . LYS A 1 176 ? -51.973 -6.360 50.424 1.00 96.62 176 LYS A C 1
ATOM 1440 O O . LYS A 1 176 ? -52.871 -7.129 50.762 1.00 96.62 176 LYS A O 1
ATOM 1445 N N . ALA A 1 177 ? -50.813 -6.285 51.075 1.00 94.88 177 ALA A N 1
ATOM 1446 C CA . ALA A 1 177 ? -50.535 -7.042 52.293 1.00 94.88 177 ALA A CA 1
ATOM 1447 C C . ALA A 1 177 ? -51.407 -6.569 53.470 1.00 94.88 177 ALA A C 1
ATOM 1449 O O . ALA A 1 177 ? -51.933 -7.410 54.198 1.00 94.88 177 ALA A O 1
ATOM 1450 N N . GLU A 1 178 ? -51.618 -5.257 53.609 1.00 94.62 178 GLU A N 1
ATOM 1451 C CA . GLU A 1 178 ? -52.532 -4.670 54.602 1.00 94.62 178 GLU A CA 1
ATOM 1452 C C . GLU A 1 178 ? -53.980 -5.119 54.364 1.00 94.62 178 GLU A C 1
ATOM 1454 O O . GLU A 1 178 ? -54.615 -5.672 55.259 1.00 94.62 178 GLU A O 1
ATOM 1459 N N . GLN A 1 179 ? -54.469 -5.022 53.122 1.00 93.75 179 GLN A N 1
ATOM 1460 C CA . GLN A 1 179 ? -55.818 -5.486 52.766 1.00 93.75 179 GLN A CA 1
ATOM 1461 C C . GLN A 1 179 ? -56.039 -6.979 53.060 1.00 93.75 179 GLN A C 1
ATOM 1463 O O . GLN A 1 179 ? -57.121 -7.384 53.487 1.00 93.75 179 GLN A O 1
ATOM 1468 N N . LEU A 1 180 ? -55.023 -7.817 52.825 1.00 95.25 180 LEU A N 1
ATOM 1469 C CA . LEU A 1 180 ? -55.071 -9.246 53.145 1.00 95.25 180 LEU A CA 1
ATOM 1470 C C . LEU A 1 180 ? -55.111 -9.507 54.658 1.00 95.25 180 LEU A C 1
ATOM 1472 O O . LEU A 1 180 ? -55.763 -10.466 55.080 1.00 95.25 180 LEU A O 1
ATOM 1476 N N . ALA A 1 181 ? -54.433 -8.685 55.464 1.00 93.00 181 ALA A N 1
ATOM 1477 C CA . ALA A 1 181 ? -54.459 -8.787 56.921 1.00 93.00 181 ALA A CA 1
ATOM 1478 C C . ALA A 1 181 ? -55.854 -8.457 57.479 1.00 93.00 181 ALA A C 1
ATOM 1480 O O . ALA A 1 181 ? -56.407 -9.267 58.228 1.00 93.00 181 ALA A O 1
ATOM 1481 N N . ASP A 1 182 ? -56.461 -7.359 57.023 1.00 93.50 182 ASP A N 1
ATOM 1482 C CA . ASP A 1 182 ? -57.818 -6.954 57.417 1.00 93.50 182 ASP A CA 1
ATOM 1483 C C . ASP A 1 182 ? -58.859 -8.007 57.014 1.00 93.50 182 ASP A C 1
ATOM 1485 O O . ASP A 1 182 ? -59.716 -8.416 57.805 1.00 93.50 182 ASP A O 1
ATOM 1489 N N . LEU A 1 183 ? -58.765 -8.515 55.778 1.00 93.62 183 LEU A N 1
ATOM 1490 C CA . LEU A 1 183 ? -59.680 -9.541 55.280 1.00 93.62 183 LEU A CA 1
ATOM 1491 C C . LEU A 1 183 ? -59.591 -10.831 56.107 1.00 93.62 183 LEU A C 1
ATOM 1493 O O . LEU A 1 183 ? -60.612 -11.479 56.360 1.00 93.62 183 LEU A O 1
ATOM 1497 N N . LYS A 1 184 ? -58.381 -11.202 56.544 1.00 93.19 184 LYS A N 1
ATOM 1498 C CA . LYS A 1 184 ? -58.156 -12.360 57.414 1.00 93.19 184 LYS A CA 1
ATOM 1499 C C . LYS A 1 184 ? -58.815 -12.170 58.781 1.00 93.19 184 LYS A C 1
ATOM 1501 O O . LYS A 1 184 ? -59.429 -13.114 59.277 1.00 93.19 184 LYS A O 1
ATOM 1506 N N . GLU A 1 185 ? -58.729 -10.978 59.368 1.00 92.12 185 GLU A N 1
ATOM 1507 C CA . GLU A 1 185 ? -59.364 -10.673 60.655 1.00 92.12 185 GLU A CA 1
ATOM 1508 C C . GLU A 1 185 ? -60.896 -10.771 60.572 1.00 92.12 185 GLU A C 1
ATOM 1510 O O . GLU A 1 185 ? -61.525 -11.440 61.399 1.00 92.12 185 GLU A O 1
ATOM 1515 N N . ILE A 1 186 ? -61.496 -10.211 59.516 1.00 91.69 186 ILE A N 1
ATOM 1516 C CA . ILE A 1 186 ? -62.945 -10.301 59.263 1.00 91.69 186 ILE A CA 1
ATOM 1517 C C . ILE A 1 186 ? -63.396 -11.766 59.125 1.00 91.69 186 ILE A C 1
ATOM 1519 O O . ILE A 1 186 ? -64.430 -12.162 59.674 1.00 91.69 186 ILE A O 1
ATOM 1523 N N . LEU A 1 187 ? -62.628 -12.589 58.405 1.00 87.88 187 LEU A N 1
ATOM 1524 C CA . LEU A 1 187 ? -62.923 -14.014 58.216 1.00 87.88 187 LEU A CA 1
ATOM 1525 C C . LEU A 1 187 ? -62.838 -14.809 59.525 1.00 87.88 187 LEU A C 1
ATOM 1527 O O . LEU A 1 187 ? -63.717 -15.630 59.795 1.00 87.88 187 LEU A O 1
ATOM 1531 N N . GLU A 1 188 ? -61.823 -14.551 60.351 1.00 90.12 188 GLU A N 1
ATOM 1532 C CA . GLU A 1 188 ? -61.677 -15.164 61.678 1.00 90.12 188 GLU A CA 1
ATOM 1533 C C . GLU A 1 188 ? -62.831 -14.777 62.614 1.00 90.12 188 GLU A C 1
ATOM 1535 O O . GLU A 1 188 ? -63.380 -15.642 63.303 1.00 90.12 188 GLU A O 1
ATOM 1540 N N . MET A 1 189 ? -63.271 -13.513 62.598 1.00 85.94 189 MET A N 1
ATOM 1541 C CA . MET A 1 189 ? -64.455 -13.090 63.356 1.00 85.94 189 MET A CA 1
ATOM 1542 C C . MET A 1 189 ? -65.724 -13.809 62.888 1.00 85.94 189 MET A C 1
ATOM 1544 O O . MET A 1 189 ? -66.496 -14.299 63.712 1.00 85.94 189 MET A O 1
ATOM 1548 N N . LYS A 1 190 ? -65.925 -13.932 61.571 1.00 85.69 190 LYS A N 1
ATOM 1549 C CA . LYS A 1 190 ? -67.097 -14.615 61.004 1.00 85.69 190 LYS A CA 1
ATOM 1550 C C . LYS A 1 190 ? -67.104 -16.116 61.312 1.00 85.69 190 LYS A C 1
ATOM 1552 O O . LYS A 1 190 ? -68.168 -16.674 61.558 1.00 85.69 190 LYS A O 1
ATOM 1557 N N . LYS A 1 191 ? -65.932 -16.760 61.341 1.00 84.81 191 LYS A N 1
ATOM 1558 C CA . LYS A 1 191 ? -65.779 -18.177 61.706 1.00 84.81 191 LYS A CA 1
ATOM 1559 C C . LYS A 1 191 ? -66.116 -18.451 63.174 1.00 84.81 191 LYS A C 1
ATOM 1561 O O . LYS A 1 191 ? -66.631 -19.518 63.466 1.00 84.81 191 LYS A O 1
ATOM 1566 N N . ARG A 1 192 ? -65.842 -17.513 64.089 1.00 77.12 192 ARG A N 1
ATOM 1567 C CA . ARG A 1 192 ? -66.218 -17.640 65.513 1.00 77.12 192 ARG A CA 1
ATOM 1568 C C . ARG A 1 192 ? -67.709 -17.409 65.779 1.00 77.12 192 ARG A C 1
ATOM 1570 O O . ARG A 1 192 ? -68.177 -17.750 66.858 1.00 77.12 192 ARG A O 1
ATOM 1577 N N . ALA A 1 193 ? -68.422 -16.794 64.837 1.00 70.44 193 ALA A N 1
ATOM 1578 C CA . ALA A 1 193 ? -69.848 -16.484 64.943 1.00 70.44 193 ALA A CA 1
ATOM 1579 C C . ALA A 1 193 ? -70.769 -17.557 64.320 1.00 70.44 193 ALA A C 1
ATOM 1581 O O . ALA A 1 193 ? -71.988 -17.405 64.384 1.00 70.44 193 ALA A O 1
ATOM 1582 N N . SER A 1 194 ? -70.201 -18.608 63.714 1.00 54.94 194 SER A N 1
ATOM 1583 C CA . SER A 1 194 ? -70.900 -19.790 63.183 1.00 54.94 194 SER A CA 1
ATOM 1584 C C . SER A 1 194 ? -70.590 -21.021 64.020 1.00 54.94 194 SER A C 1
ATOM 1586 O O . SER A 1 194 ? -71.418 -21.953 63.930 1.00 54.94 194 SER A O 1
#

Secondary structure (DSSP, 8-state):
------EEEEETTEEEEEPPPPGGGGGGGGGGGGHHHHHHHHHHSTT-SHHHHHHHHHTT--TTSHHHHHHHHHHH-HHHHHHHHHHHHHHHHHHHHHHHHTTT-GGGGSHHHHHHHHHHHHHHHHHHHHHHHHHHHHHHHHHHHHHHHHHHHHHHHHHHHHHHHHHHHHHHHHHHHHHHHHHHHHHHHHHHT-

Foldseek 3Di:
DDDPPFDFDDDDPDTDTDFDADPCLVVLVVVVCCVVVLVVLLVPAPCPDPVNCVVCVVVVHRSSDSVNSVVVVCVVCVCVVVVVVVVVVLVSQLSNCLSVCVRVDVQSVDSVSSSVVSVVVVVVVVVVVVVVVVVVVVVVVVVVVVVVVVVVVVVVVVVVVVVVVVVVVVVVVVVVVVVVVVVVVVVVVVVVVD

InterPro domains:
  IPR015449 Potassium channel, calcium-activated, SK [PTHR10153] (26-124)

Organism: NCBI:txid325452

Radius of gyration: 37.96 Å; chains: 1; bounding box: 98×42×109 Å